Protein AF-A0A224YP53-F1 (afdb_monomer)

Secondary structure (DSSP, 8-state):
-HHHHHHHHHGGGSSPPPHHHHHHHHHHHHHHHHHHHHHHHHHHHGGG---S-HHHHHHHHHHHHHHHHHHHHTS---S-HHHHHHHHHHHHHHHHHHHHHHHHHHHHHHHHHHHHHHHHHHHHHHHHHHHHHHHHHHHHHHHHHHHHHHHHHHHHHHHHHHHHHHHHHHHHHHTSHHHHHHHTS-----------S-PPP--------------

Radius of gyration: 51.71 Å; Cα contacts (8 Å, |Δi|>4): 90; chains: 1; bounding box: 99×45×132 Å

Foldseek 3Di:
DLLVVLVVVQCPPVDDHDPVSNLVSQQVSQLVVLLVQLLCQLVVQCVPADAPDLVSNVVSLVVSLVVSLVSSVPRDGGDDVVVSVVSSVVSSVVSVVVSVVVSVVRVVVNVVVVVVVVVVVVVVVVVVVVVVVVVVVVVVVVVVVVVVVVVVVVVVVVVVVVVVVVVVVVVVCVVDVVNVVVVVVDDDDDDDDDPPPDDDDDDDDDDDDDDDDDD

Structure (mmCIF, N/CA/C/O backbone):
data_AF-A0A224YP53-F1
#
_entry.id   AF-A0A224YP53-F1
#
loop_
_atom_site.group_PDB
_atom_site.id
_atom_site.type_symbol
_atom_site.label_atom_id
_atom_site.label_alt_id
_atom_site.label_comp_id
_atom_site.label_asym_id
_atom_site.label_entity_id
_atom_site.label_seq_id
_atom_site.pdbx_PDB_ins_code
_atom_site.Cartn_x
_atom_site.Cartn_y
_atom_site.Cartn_z
_atom_site.occupancy
_atom_site.B_iso_or_equiv
_atom_site.auth_seq_id
_atom_site.auth_comp_id
_atom_site.auth_asym_id
_atom_site.auth_atom_id
_atom_site.pdbx_PDB_model_num
ATOM 1 N N . MET A 1 1 ? 9.984 16.356 -27.700 1.00 61.28 1 MET A N 1
ATOM 2 C CA . MET A 1 1 ? 11.139 17.267 -27.512 1.00 61.28 1 MET A CA 1
ATOM 3 C C . MET A 1 1 ? 12.491 16.540 -27.381 1.00 61.28 1 MET A C 1
ATOM 5 O O . MET A 1 1 ? 13.508 17.216 -27.320 1.00 61.28 1 MET A O 1
ATOM 9 N N . VAL A 1 2 ? 12.534 15.195 -27.376 1.00 77.44 2 VAL A N 1
ATOM 10 C CA . VAL A 1 2 ? 13.761 14.400 -27.139 1.00 77.44 2 VAL A CA 1
ATOM 11 C C . VAL A 1 2 ? 14.801 14.563 -28.255 1.00 77.44 2 VAL A C 1
ATOM 13 O O . VAL A 1 2 ? 15.946 14.902 -27.980 1.00 77.44 2 VAL A O 1
ATOM 16 N N . PHE A 1 3 ? 14.380 14.428 -29.516 1.00 81.81 3 PHE A N 1
ATOM 17 C CA . PHE A 1 3 ? 15.260 14.611 -30.676 1.00 81.81 3 PHE A CA 1
ATOM 18 C C . PHE A 1 3 ? 15.868 16.016 -30.734 1.00 81.81 3 PHE A C 1
ATOM 20 O O . PHE A 1 3 ? 17.072 16.154 -30.892 1.00 81.81 3 PHE A O 1
ATOM 27 N N . PHE A 1 4 ? 15.057 17.060 -30.533 1.00 81.19 4 PHE A N 1
ATOM 28 C CA . PHE A 1 4 ? 15.536 18.446 -30.548 1.00 81.19 4 PHE A CA 1
ATOM 29 C C . PHE A 1 4 ? 16.631 18.692 -29.502 1.00 81.19 4 PHE A C 1
ATOM 31 O O . PHE A 1 4 ? 17.661 19.272 -29.827 1.00 81.19 4 PHE A O 1
ATOM 38 N N . LYS A 1 5 ? 16.444 18.197 -28.270 1.00 82.00 5 LYS A N 1
ATOM 39 C CA . LYS A 1 5 ? 17.446 18.319 -27.204 1.00 82.00 5 LYS A CA 1
ATOM 40 C C . LYS A 1 5 ? 18.753 17.606 -27.570 1.00 82.00 5 LYS A C 1
ATOM 42 O O . LYS A 1 5 ? 19.808 18.222 -27.497 1.00 82.00 5 LYS A O 1
ATOM 47 N N . ALA A 1 6 ? 18.664 16.357 -28.030 1.00 81.19 6 ALA A N 1
ATOM 48 C CA . ALA A 1 6 ? 19.834 15.570 -28.419 1.00 81.19 6 ALA A CA 1
ATOM 49 C C . ALA A 1 6 ? 20.623 16.218 -29.568 1.00 81.19 6 ALA A C 1
ATOM 51 O O . ALA A 1 6 ? 21.848 16.270 -29.514 1.00 81.19 6 ALA A O 1
ATOM 52 N N . TYR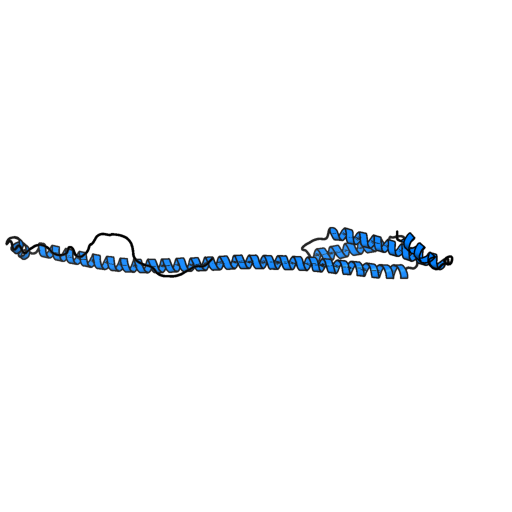 A 1 7 ? 19.939 16.761 -30.580 1.00 81.06 7 TYR A N 1
ATOM 53 C CA . TYR A 1 7 ? 20.612 17.464 -31.672 1.00 81.06 7 TYR A CA 1
ATOM 54 C C . TYR A 1 7 ? 21.275 18.755 -31.193 1.00 81.06 7 TYR A C 1
ATOM 56 O O . TYR A 1 7 ? 22.441 18.971 -31.502 1.00 81.06 7 TYR A O 1
ATOM 64 N N . VAL A 1 8 ? 20.582 19.584 -30.404 1.00 84.44 8 VAL A N 1
ATOM 65 C CA . VAL A 1 8 ? 21.158 20.823 -29.851 1.00 84.44 8 VAL A CA 1
ATOM 66 C C . VAL A 1 8 ? 22.433 20.542 -29.058 1.00 84.44 8 VAL A C 1
ATOM 68 O O . VAL A 1 8 ? 23.391 21.297 -29.185 1.00 84.44 8 VAL A O 1
ATOM 71 N N . ASP A 1 9 ? 22.476 19.457 -28.282 1.00 81.06 9 ASP A N 1
ATOM 72 C CA . ASP A 1 9 ? 23.662 19.086 -27.505 1.00 81.06 9 ASP A CA 1
ATOM 73 C C . ASP A 1 9 ? 24.868 18.740 -28.394 1.00 81.06 9 ASP A C 1
ATOM 75 O O . ASP A 1 9 ? 25.982 19.159 -28.093 1.00 81.06 9 ASP A O 1
ATOM 79 N N . VAL A 1 10 ? 24.642 18.082 -29.533 1.0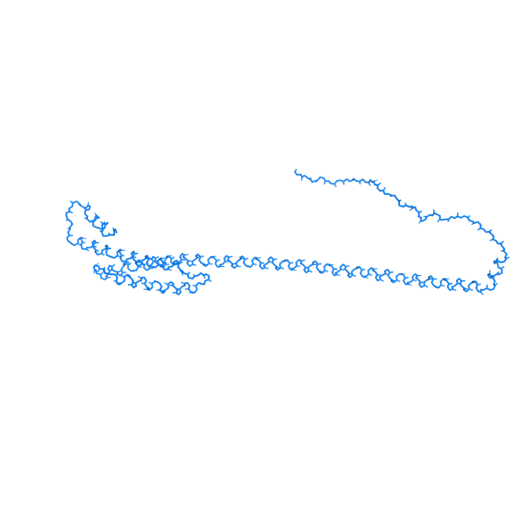0 80.81 10 VAL A N 1
ATOM 80 C CA . VAL A 1 10 ? 25.689 17.751 -30.516 1.00 80.81 10 VAL A CA 1
ATOM 81 C C . VAL A 1 10 ? 26.259 18.990 -31.226 1.00 80.81 10 VAL A C 1
ATOM 83 O O . VAL A 1 10 ? 27.417 18.983 -31.630 1.00 80.81 10 VAL A O 1
ATOM 86 N N . PHE A 1 11 ? 25.482 20.070 -31.368 1.00 79.94 11 PHE A N 1
ATOM 87 C CA . PHE A 1 11 ? 25.924 21.305 -32.037 1.00 79.94 11 PHE A CA 1
ATOM 88 C C . PHE A 1 11 ? 26.658 22.2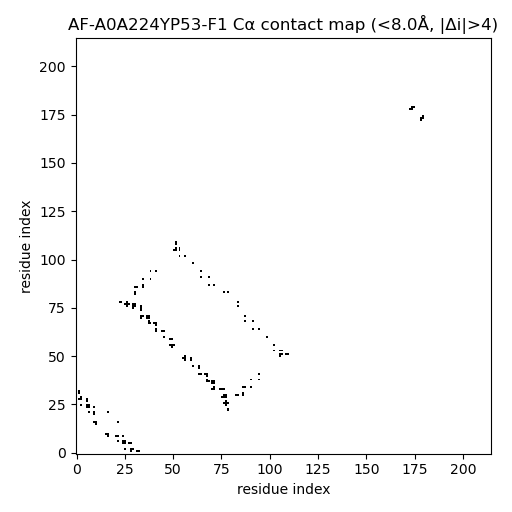99 -31.114 1.00 79.94 11 PHE A C 1
ATOM 90 O O . PHE A 1 11 ? 27.167 23.310 -31.596 1.00 79.94 11 PHE A O 1
ATOM 97 N N . LYS A 1 12 ? 26.733 22.049 -29.799 1.00 80.31 12 LYS A N 1
ATOM 98 C CA . LYS A 1 12 ? 27.371 22.970 -28.833 1.00 80.31 12 LYS A CA 1
ATOM 99 C C . LYS A 1 12 ? 28.899 23.043 -28.943 1.00 80.31 12 LYS A C 1
ATOM 101 O O . LYS A 1 12 ? 29.484 23.978 -28.407 1.00 80.31 12 LYS A O 1
ATOM 106 N N . GLU A 1 13 ? 29.538 22.098 -29.629 1.00 69.69 13 GLU A N 1
ATOM 107 C CA . GLU A 1 13 ? 31.005 21.985 -29.716 1.00 69.69 13 GLU A CA 1
ATOM 108 C C . GLU A 1 13 ? 31.661 22.948 -30.730 1.00 69.69 13 GLU A C 1
ATOM 110 O O . GLU A 1 13 ? 32.877 22.938 -30.882 1.00 69.69 13 GLU A O 1
ATOM 115 N N . GLY A 1 14 ? 30.892 23.819 -31.397 1.00 65.12 14 GLY A N 1
ATOM 116 C CA . GLY A 1 14 ? 31.417 24.895 -32.257 1.00 65.12 14 GLY A CA 1
ATOM 117 C C . GLY A 1 14 ? 31.823 24.475 -33.677 1.00 65.12 14 GLY A C 1
ATOM 118 O O . GLY A 1 14 ? 31.882 25.336 -34.552 1.00 65.12 14 GLY A O 1
ATOM 119 N N . ASP A 1 15 ? 32.001 23.175 -33.925 1.00 73.12 15 ASP A N 1
ATOM 120 C CA . ASP A 1 15 ? 32.262 22.580 -35.241 1.00 73.12 15 ASP A CA 1
ATOM 121 C C . ASP A 1 15 ? 31.070 21.753 -35.755 1.00 73.12 15 ASP A C 1
ATOM 123 O O . ASP A 1 15 ? 30.217 21.290 -34.992 1.00 73.12 15 ASP A O 1
ATOM 127 N N . LEU A 1 16 ? 31.004 21.542 -37.077 1.00 79.00 16 LEU A N 1
ATOM 128 C CA . LEU A 1 16 ? 29.973 20.701 -37.689 1.00 79.00 16 LEU A CA 1
ATOM 129 C C . LEU A 1 16 ? 30.130 19.246 -37.197 1.00 79.00 16 LEU A C 1
ATOM 131 O O . LEU A 1 16 ? 31.209 18.663 -37.350 1.00 79.00 16 LEU A O 1
ATOM 135 N N . PRO A 1 17 ? 29.080 18.624 -36.635 1.00 80.44 17 PRO A N 1
ATOM 136 C CA . PRO A 1 17 ? 29.216 17.316 -36.020 1.00 80.44 17 PRO A CA 1
ATOM 137 C C . PRO A 1 17 ? 29.534 16.234 -37.048 1.00 80.44 17 PRO A C 1
ATOM 139 O O . PRO A 1 17 ? 28.962 16.179 -38.140 1.00 80.44 17 PRO A O 1
ATOM 142 N N . LYS A 1 18 ? 30.431 15.316 -36.672 1.00 81.69 18 LYS A N 1
ATOM 143 C CA . LYS A 1 18 ? 30.744 14.144 -37.495 1.00 81.69 18 LYS A CA 1
ATOM 144 C C . LYS A 1 18 ? 29.483 13.282 -37.672 1.00 81.69 18 LYS A C 1
ATOM 146 O O . LYS A 1 18 ? 28.743 13.103 -36.701 1.00 81.69 18 LYS A O 1
ATOM 151 N N . PRO A 1 19 ? 29.270 12.655 -38.844 1.00 80.56 19 PRO A N 1
ATOM 152 C CA . PRO A 1 19 ? 28.115 11.782 -39.085 1.00 80.56 19 PRO A CA 1
ATOM 153 C C . PRO A 1 19 ? 27.941 10.669 -38.038 1.00 80.56 19 PRO A C 1
ATOM 155 O O . PRO A 1 19 ? 26.820 10.297 -37.705 1.00 80.56 19 PRO A O 1
ATOM 158 N N . THR A 1 20 ? 29.042 10.176 -37.463 1.00 80.62 20 THR A N 1
ATOM 159 C CA . THR A 1 20 ? 29.032 9.194 -36.367 1.00 80.62 20 THR A CA 1
ATOM 160 C C . THR A 1 20 ? 28.434 9.747 -35.071 1.00 80.62 20 THR A C 1
ATOM 162 O O . THR A 1 20 ? 27.654 9.056 -34.420 1.00 80.62 20 THR A O 1
ATOM 165 N N . SER A 1 21 ? 28.748 10.998 -34.718 1.00 83.12 21 SER A N 1
ATOM 166 C CA . SER A 1 21 ? 28.184 11.688 -33.549 1.00 83.12 21 SER A CA 1
ATOM 167 C C . SER A 1 21 ? 26.682 11.923 -33.725 1.00 83.12 21 SER A C 1
ATOM 169 O O 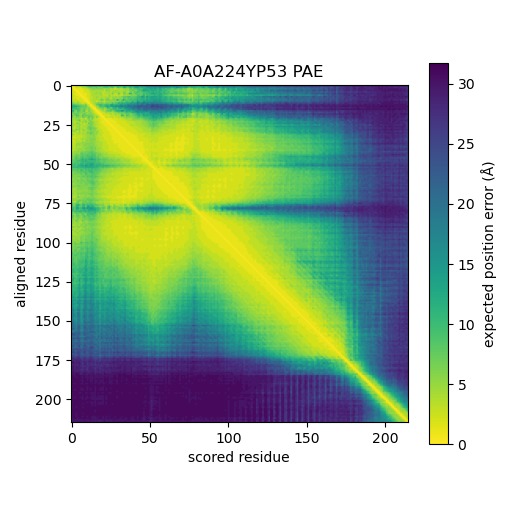. SER A 1 21 ? 25.885 11.649 -32.828 1.00 83.12 21 SER A O 1
ATOM 171 N N . MET A 1 22 ? 26.271 12.319 -34.933 1.00 84.94 22 MET A N 1
ATOM 172 C CA . MET A 1 22 ? 24.859 12.516 -35.257 1.00 84.94 22 MET A CA 1
ATOM 173 C C . MET A 1 22 ? 24.052 11.208 -35.193 1.00 84.94 22 MET A C 1
ATOM 175 O O . MET A 1 22 ? 22.940 11.196 -34.661 1.00 84.94 22 MET A O 1
ATOM 179 N N . LEU A 1 23 ? 24.616 10.094 -35.676 1.00 85.69 23 LEU A N 1
ATOM 180 C CA . LEU A 1 23 ? 23.983 8.775 -35.579 1.00 85.69 23 LEU A CA 1
ATOM 181 C C . LEU A 1 23 ? 23.822 8.333 -34.120 1.00 85.69 23 LEU A C 1
ATOM 183 O O . LEU A 1 23 ? 22.745 7.880 -33.737 1.00 85.69 23 LEU A O 1
ATOM 187 N N . LEU A 1 24 ? 24.858 8.515 -33.297 1.00 86.50 24 LEU A N 1
ATOM 188 C CA . LEU A 1 24 ? 24.813 8.181 -31.874 1.00 86.50 24 LEU A CA 1
ATOM 189 C C . LEU A 1 24 ? 23.753 9.005 -31.130 1.00 86.50 24 LEU A C 1
ATOM 191 O O . LEU A 1 24 ? 22.988 8.465 -30.333 1.00 86.50 24 LEU A O 1
ATOM 195 N N . ALA A 1 25 ? 23.654 10.301 -31.423 1.00 86.88 25 ALA A N 1
ATOM 196 C CA . ALA A 1 25 ? 22.629 11.160 -30.840 1.00 86.88 25 ALA A CA 1
ATOM 197 C C . ALA A 1 25 ? 21.213 10.764 -31.274 1.00 86.88 25 ALA A C 1
ATOM 199 O O . ALA A 1 25 ? 20.287 10.799 -30.464 1.00 86.88 25 ALA A O 1
ATOM 200 N N . THR A 1 26 ? 21.052 10.325 -32.522 1.00 89.44 26 THR A N 1
ATOM 201 C CA . THR A 1 26 ? 19.777 9.803 -33.029 1.00 89.44 26 THR A CA 1
ATOM 202 C C . THR A 1 26 ? 19.394 8.503 -32.319 1.00 89.44 26 THR A C 1
ATOM 204 O O . THR A 1 26 ? 18.255 8.362 -31.871 1.00 89.44 26 THR A O 1
ATOM 207 N N . ALA A 1 27 ? 20.352 7.585 -32.158 1.00 87.94 27 ALA A N 1
ATOM 208 C CA . ALA A 1 27 ? 20.173 6.335 -31.426 1.00 87.94 27 ALA A CA 1
ATOM 209 C C . ALA A 1 27 ? 19.746 6.593 -29.973 1.00 87.94 27 ALA A C 1
ATOM 211 O O . ALA A 1 27 ? 18.693 6.121 -29.537 1.00 87.94 27 ALA A O 1
ATOM 212 N N . ASN A 1 28 ? 20.484 7.452 -29.264 1.00 87.88 28 ASN A N 1
ATOM 213 C CA . ASN A 1 28 ? 20.163 7.868 -27.898 1.00 87.88 28 ASN A CA 1
ATOM 214 C C . ASN A 1 28 ? 18.775 8.507 -27.797 1.00 87.88 28 ASN A C 1
ATOM 216 O O . ASN A 1 28 ? 17.991 8.143 -26.924 1.00 87.88 28 ASN A O 1
ATOM 220 N N . ALA A 1 29 ? 18.438 9.428 -28.703 1.00 91.06 29 ALA A N 1
ATOM 221 C CA . ALA A 1 29 ? 17.133 10.078 -28.701 1.00 91.06 29 ALA A CA 1
ATOM 222 C C . ALA A 1 29 ? 15.987 9.082 -28.932 1.00 91.06 29 ALA A C 1
ATOM 224 O O . ALA A 1 29 ? 14.934 9.214 -28.306 1.00 91.06 29 ALA A O 1
ATOM 225 N N . SER A 1 30 ? 16.189 8.082 -29.795 1.00 92.50 30 SER A N 1
ATOM 226 C CA . SER A 1 30 ? 15.196 7.034 -30.039 1.00 92.50 30 SER A CA 1
ATOM 227 C C . SER A 1 30 ? 14.984 6.140 -28.813 1.00 92.50 30 SER A C 1
ATOM 229 O O . SER A 1 30 ? 13.836 5.902 -28.439 1.00 92.50 30 SER A O 1
ATOM 231 N N . ASN A 1 31 ? 16.060 5.748 -28.120 1.00 92.12 31 ASN A N 1
ATOM 232 C CA . ASN A 1 31 ? 15.979 4.964 -26.884 1.00 92.12 31 ASN A CA 1
ATOM 233 C C . ASN A 1 31 ? 15.294 5.748 -25.763 1.00 92.12 31 ASN A C 1
ATOM 235 O O . ASN A 1 31 ? 14.373 5.234 -25.142 1.00 92.12 31 ASN A O 1
ATOM 239 N N . VAL A 1 32 ? 15.655 7.019 -25.559 1.00 92.50 32 VAL A N 1
ATOM 240 C CA . VAL A 1 32 ? 15.005 7.873 -24.551 1.00 92.50 32 VAL A CA 1
ATOM 241 C C . VAL A 1 32 ? 13.516 8.053 -24.853 1.00 92.50 32 VAL A C 1
ATOM 243 O O . VAL A 1 32 ? 12.692 8.000 -23.943 1.00 92.50 32 VAL A O 1
ATOM 246 N N . ALA A 1 33 ? 13.139 8.221 -26.124 1.00 94.00 33 ALA A N 1
ATOM 247 C CA . ALA A 1 33 ? 11.732 8.303 -26.508 1.00 94.00 33 ALA A CA 1
ATOM 248 C C . ALA A 1 33 ? 10.973 6.989 -26.241 1.00 94.00 33 ALA A C 1
ATOM 250 O O . ALA A 1 33 ? 9.829 7.038 -25.780 1.00 94.00 33 ALA A O 1
ATOM 251 N N . ALA A 1 34 ? 11.605 5.837 -26.490 1.00 94.62 34 ALA A N 1
ATOM 252 C CA . ALA A 1 34 ? 11.052 4.524 -26.164 1.00 94.62 34 ALA A CA 1
ATOM 253 C C . ALA A 1 34 ? 10.865 4.358 -24.647 1.00 94.62 34 ALA A C 1
ATOM 255 O O . ALA A 1 34 ? 9.768 4.019 -24.199 1.00 94.62 34 ALA A O 1
ATOM 256 N N . THR A 1 35 ? 11.895 4.678 -23.854 1.00 95.50 35 THR A N 1
ATOM 257 C CA . THR A 1 35 ? 11.868 4.650 -22.383 1.00 95.50 35 THR A CA 1
ATOM 258 C C . THR A 1 35 ? 10.757 5.541 -21.839 1.00 95.50 35 THR A C 1
ATOM 260 O O . THR A 1 35 ? 9.951 5.094 -21.029 1.00 95.50 35 THR A O 1
ATOM 263 N N . ASP A 1 36 ? 10.645 6.781 -22.319 1.00 95.75 36 ASP A N 1
ATOM 264 C CA . ASP A 1 36 ? 9.604 7.710 -21.876 1.00 95.75 36 ASP A CA 1
ATOM 265 C C . ASP A 1 36 ? 8.195 7.209 -22.218 1.00 95.75 36 ASP A C 1
ATOM 267 O O . ASP A 1 36 ? 7.263 7.409 -21.435 1.00 95.75 36 ASP A O 1
ATOM 271 N N . LYS A 1 37 ? 8.014 6.568 -23.380 1.00 96.00 37 LYS A N 1
ATOM 272 C CA . LYS A 1 37 ? 6.720 6.005 -23.785 1.00 96.00 37 LYS A CA 1
ATOM 273 C C . LYS A 1 37 ? 6.327 4.826 -22.894 1.00 96.00 37 LYS A C 1
ATOM 275 O O . LYS A 1 37 ? 5.207 4.812 -22.386 1.00 96.00 37 LYS A O 1
ATOM 280 N N . ALA A 1 38 ? 7.244 3.887 -22.674 1.00 96.94 38 ALA A N 1
ATOM 281 C CA . ALA A 1 38 ? 7.028 2.732 -21.807 1.00 96.94 38 ALA A CA 1
ATOM 282 C C . ALA A 1 38 ? 6.788 3.148 -20.348 1.00 96.94 38 ALA A C 1
ATOM 284 O O . ALA A 1 38 ? 5.815 2.716 -19.730 1.00 96.94 38 ALA A O 1
ATOM 285 N N . ARG A 1 39 ? 7.593 4.085 -19.827 1.00 97.06 39 ARG A N 1
ATOM 286 C CA . ARG A 1 39 ? 7.427 4.643 -18.478 1.00 97.06 39 ARG A CA 1
ATOM 287 C C . ARG A 1 39 ? 6.049 5.278 -18.304 1.00 97.06 39 ARG A C 1
ATOM 289 O O . ARG A 1 39 ? 5.369 5.010 -17.320 1.00 97.06 39 ARG A O 1
ATOM 296 N N . LYS A 1 40 ? 5.601 6.088 -19.268 1.00 97.00 40 LYS A N 1
ATOM 297 C CA . LYS A 1 40 ? 4.260 6.698 -19.230 1.00 97.00 40 LYS A CA 1
ATOM 298 C C . LYS A 1 40 ? 3.144 5.661 -19.269 1.00 97.00 40 LYS A C 1
ATOM 300 O O . LYS A 1 40 ? 2.175 5.824 -18.534 1.00 97.00 40 LYS A O 1
ATOM 305 N N . HIS A 1 41 ? 3.277 4.624 -20.097 1.00 96.94 41 HIS A N 1
ATOM 306 C CA . HIS A 1 41 ? 2.305 3.530 -20.161 1.00 96.94 41 HIS A CA 1
ATOM 307 C C . HIS A 1 41 ? 2.141 2.870 -18.789 1.00 96.94 41 HIS A C 1
ATOM 309 O O . HIS A 1 41 ? 1.038 2.819 -18.249 1.00 96.94 41 HIS A O 1
ATOM 315 N N . TYR A 1 42 ? 3.260 2.477 -18.182 1.00 97.88 42 TYR A N 1
ATOM 316 C CA . TYR A 1 42 ? 3.275 1.859 -16.864 1.00 97.88 42 TYR A CA 1
ATOM 317 C C . TYR A 1 42 ? 2.720 2.781 -15.770 1.00 97.88 42 TYR A C 1
ATOM 319 O O . TYR A 1 42 ? 1.809 2.406 -15.038 1.00 97.88 42 TYR A O 1
ATOM 327 N N . MET A 1 43 ? 3.214 4.020 -15.672 1.00 96.06 43 MET A N 1
ATOM 328 C CA . MET A 1 43 ? 2.753 4.956 -14.640 1.00 96.06 43 MET A CA 1
ATOM 329 C C . MET A 1 43 ? 1.259 5.259 -14.778 1.00 96.06 43 MET A C 1
ATOM 331 O O . MET A 1 43 ? 0.560 5.350 -13.772 1.00 96.06 43 MET A O 1
ATOM 335 N N . SER A 1 44 ? 0.756 5.383 -16.011 1.00 96.31 44 SER A N 1
ATOM 336 C CA . SER A 1 44 ? -0.668 5.598 -16.263 1.00 96.31 44 SER A CA 1
ATOM 337 C C . SER A 1 44 ? -1.501 4.377 -15.880 1.00 96.31 44 SER A C 1
ATOM 339 O O . SER A 1 44 ? -2.552 4.548 -15.268 1.00 96.31 44 SER A O 1
ATOM 341 N N . GLY A 1 45 ? -1.055 3.159 -16.197 1.00 94.88 45 GLY A N 1
ATOM 342 C CA . GLY A 1 45 ? -1.769 1.936 -15.819 1.00 94.88 45 GLY A CA 1
ATOM 343 C C . GLY A 1 45 ? -1.810 1.737 -14.302 1.00 94.88 45 GLY A C 1
ATOM 344 O O . GLY A 1 45 ? -2.854 1.410 -13.743 1.00 94.88 45 GLY A O 1
ATOM 345 N N . MET A 1 46 ? -0.715 2.069 -13.614 1.00 94.69 46 MET A N 1
ATOM 346 C CA . MET A 1 46 ? -0.583 1.930 -12.162 1.00 94.69 46 MET A CA 1
ATOM 347 C C . MET A 1 46 ? -1.483 2.891 -11.359 1.00 94.69 46 MET A C 1
ATOM 349 O O . MET A 1 46 ? -1.658 2.734 -10.146 1.00 94.69 46 MET A O 1
ATOM 353 N N . THR A 1 47 ? -2.110 3.874 -12.016 1.00 93.88 47 THR A N 1
ATOM 354 C CA . THR A 1 47 ? -3.153 4.698 -11.381 1.00 93.88 47 THR A CA 1
ATOM 355 C C . THR A 1 47 ? -4.407 3.886 -11.042 1.00 93.88 47 THR A C 1
ATOM 357 O O . THR A 1 47 ? -5.019 4.135 -10.004 1.00 93.88 47 THR A O 1
ATOM 360 N N . ASN A 1 48 ? -4.726 2.865 -11.846 1.00 92.62 48 ASN A N 1
ATOM 361 C CA . ASN A 1 48 ? -5.881 1.975 -11.682 1.00 92.62 48 ASN A CA 1
ATOM 362 C C . ASN A 1 48 ? -5.542 0.689 -10.909 1.00 92.62 48 ASN A C 1
ATOM 364 O O . ASN A 1 48 ? -6.228 -0.322 -11.048 1.00 92.62 48 ASN A O 1
ATOM 368 N N . ARG A 1 49 ? -4.470 0.714 -10.112 1.00 91.94 49 ARG A N 1
ATOM 369 C CA . ARG A 1 49 ? -4.014 -0.449 -9.348 1.00 91.94 49 ARG A CA 1
ATOM 370 C C . ARG A 1 49 ? -5.065 -0.941 -8.338 1.00 91.94 49 ARG A C 1
ATOM 372 O O . ARG A 1 49 ? -5.780 -0.112 -7.757 1.00 91.94 49 ARG A O 1
ATOM 379 N N . PRO A 1 50 ? -5.115 -2.253 -8.055 1.00 92.31 50 PRO A N 1
ATOM 380 C CA . PRO A 1 50 ? -5.908 -2.775 -6.949 1.00 92.31 50 PRO A CA 1
ATOM 381 C C . PRO A 1 50 ? -5.394 -2.221 -5.609 1.00 92.31 50 PRO A C 1
ATOM 383 O O . PRO A 1 50 ? -4.197 -2.003 -5.424 1.00 92.31 50 PRO A O 1
ATOM 386 N N . ARG A 1 51 ? -6.323 -1.961 -4.684 1.00 90.12 51 ARG A N 1
ATOM 387 C CA . ARG A 1 51 ? -6.060 -1.449 -3.327 1.00 90.12 51 ARG A CA 1
ATOM 388 C C . ARG A 1 51 ? -6.405 -2.521 -2.304 1.00 90.12 51 ARG A C 1
ATOM 390 O O . ARG A 1 51 ? -7.282 -3.341 -2.574 1.00 90.12 51 ARG A O 1
ATOM 397 N N . ARG A 1 52 ? -5.778 -2.463 -1.126 1.00 86.69 52 ARG A N 1
ATOM 398 C CA . ARG A 1 52 ? -6.044 -3.363 0.021 1.00 86.69 52 ARG A CA 1
ATOM 399 C C . ARG A 1 52 ? -5.783 -4.857 -0.224 1.00 86.69 52 ARG A C 1
ATOM 401 O O . ARG A 1 52 ? -6.129 -5.680 0.612 1.00 86.69 52 ARG A O 1
ATOM 408 N N . ASP A 1 53 ? -5.172 -5.209 -1.349 1.00 93.25 53 ASP A N 1
ATOM 409 C CA . ASP A 1 53 ? -4.805 -6.580 -1.691 1.00 93.25 53 ASP A CA 1
ATOM 410 C C . ASP A 1 53 ? -3.406 -6.561 -2.310 1.00 93.25 53 ASP A C 1
ATOM 412 O O . ASP A 1 53 ? -3.214 -6.130 -3.451 1.00 93.25 53 ASP A O 1
ATOM 416 N N . LEU A 1 54 ? -2.416 -6.953 -1.506 1.00 94.12 54 LEU A N 1
ATOM 417 C CA . LEU A 1 54 ? -1.006 -6.889 -1.881 1.00 94.12 54 LEU A CA 1
ATOM 418 C C . LEU A 1 54 ? -0.634 -7.944 -2.928 1.00 94.12 54 LEU A C 1
ATOM 420 O O . LEU A 1 54 ? 0.256 -7.693 -3.742 1.00 94.12 54 LEU A O 1
ATOM 424 N N . ASP A 1 55 ? -1.319 -9.087 -2.938 1.00 95.44 55 ASP A N 1
ATOM 425 C CA . ASP A 1 55 ? -1.042 -10.172 -3.879 1.00 95.44 55 ASP A CA 1
ATOM 426 C C . ASP A 1 55 ? -1.535 -9.787 -5.273 1.00 95.44 55 ASP A C 1
ATOM 428 O O . ASP A 1 55 ? -0.753 -9.778 -6.227 1.00 95.44 55 ASP A O 1
ATOM 432 N N . LYS A 1 56 ? -2.781 -9.306 -5.375 1.00 94.88 56 LYS A N 1
ATOM 433 C CA . LYS A 1 56 ? -3.309 -8.772 -6.642 1.00 94.88 56 LYS A CA 1
ATOM 434 C C . LYS A 1 56 ? -2.507 -7.584 -7.152 1.00 94.88 56 LYS A C 1
ATOM 436 O O . LYS A 1 56 ? -2.365 -7.407 -8.358 1.00 94.88 56 LYS A O 1
ATOM 441 N N . LEU A 1 57 ? -1.981 -6.753 -6.254 1.00 95.50 57 LEU A N 1
ATOM 442 C CA . LEU A 1 57 ? -1.126 -5.630 -6.630 1.00 95.50 57 LEU A CA 1
ATOM 443 C C . LEU A 1 57 ? 0.201 -6.092 -7.248 1.00 95.50 57 LEU A C 1
ATOM 445 O O . LEU A 1 57 ? 0.655 -5.485 -8.218 1.00 95.50 57 LEU A O 1
ATOM 449 N N . ARG A 1 58 ? 0.810 -7.163 -6.724 1.00 96.19 58 ARG A N 1
ATOM 450 C CA . ARG A 1 58 ? 2.027 -7.767 -7.297 1.00 96.19 58 ARG A CA 1
ATOM 451 C C . ARG A 1 58 ? 1.764 -8.399 -8.657 1.00 96.19 58 ARG A C 1
ATOM 453 O O . ARG A 1 58 ? 2.554 -8.187 -9.573 1.00 96.19 58 ARG A O 1
ATOM 460 N N . GLU A 1 59 ? 0.662 -9.131 -8.795 1.00 96.88 59 GLU A N 1
ATOM 461 C CA . GLU A 1 59 ? 0.250 -9.723 -10.073 1.00 96.88 59 GLU A CA 1
ATOM 462 C C . GLU A 1 59 ? 0.019 -8.635 -11.127 1.00 96.88 59 GLU A C 1
ATOM 464 O O . GLU A 1 59 ? 0.643 -8.654 -12.188 1.00 96.88 59 GLU A O 1
ATOM 469 N N . PHE A 1 60 ? -0.774 -7.616 -10.782 1.00 96.81 60 PHE A N 1
ATOM 470 C CA . PHE A 1 60 ? -1.048 -6.472 -11.650 1.00 96.81 60 PHE A CA 1
ATOM 471 C C . PHE A 1 60 ? 0.230 -5.722 -12.053 1.00 96.81 60 PHE A C 1
ATOM 473 O O . PHE A 1 60 ? 0.383 -5.310 -13.203 1.00 96.81 60 PHE A O 1
ATOM 480 N N . HIS A 1 61 ? 1.177 -5.558 -11.124 1.00 97.19 61 HIS A N 1
ATOM 481 C CA . HIS A 1 61 ? 2.489 -4.997 -11.432 1.00 97.19 61 HIS A CA 1
ATOM 482 C C . HIS A 1 61 ? 3.255 -5.838 -12.453 1.00 97.19 61 HIS A C 1
ATOM 484 O O . HIS A 1 61 ? 3.773 -5.270 -13.413 1.00 97.19 61 HIS A O 1
ATOM 490 N N . GLY A 1 62 ? 3.311 -7.159 -12.271 1.00 97.06 62 GLY A N 1
ATOM 491 C CA . GLY A 1 62 ? 4.011 -8.059 -13.188 1.00 97.06 62 GLY A CA 1
ATOM 492 C C . GLY A 1 62 ? 3.445 -8.006 -14.608 1.00 97.06 62 GLY A C 1
ATOM 493 O O . GLY A 1 62 ? 4.206 -7.906 -15.572 1.00 97.06 62 GLY A O 1
ATOM 494 N N . GLU A 1 63 ? 2.117 -7.997 -14.739 1.00 97.38 63 GLU A N 1
ATOM 495 C CA . GLU A 1 63 ? 1.430 -7.863 -16.029 1.00 97.38 63 GLU A CA 1
ATOM 496 C C . GLU A 1 63 ? 1.751 -6.522 -16.699 1.00 97.38 63 GLU A C 1
ATOM 498 O O . GLU A 1 63 ? 2.219 -6.480 -17.840 1.00 97.38 63 GLU A O 1
ATOM 503 N N . LEU A 1 64 ? 1.580 -5.418 -15.968 1.00 97.19 64 LEU A N 1
ATOM 504 C CA . LEU A 1 64 ? 1.780 -4.077 -16.508 1.00 97.19 64 LEU A CA 1
ATOM 505 C C . LEU A 1 64 ? 3.253 -3.781 -16.826 1.00 97.19 64 LEU A C 1
ATOM 507 O O . LEU A 1 64 ? 3.551 -3.054 -17.778 1.00 97.19 64 LEU A O 1
ATOM 511 N N . LEU A 1 65 ? 4.184 -4.336 -16.046 1.00 97.69 65 LEU A N 1
ATOM 512 C CA . LEU A 1 65 ? 5.617 -4.259 -16.317 1.00 97.69 65 LEU A CA 1
ATOM 513 C C . LEU A 1 65 ? 5.943 -4.975 -17.630 1.00 97.69 65 LEU A C 1
ATOM 515 O O . LEU A 1 65 ? 6.588 -4.387 -18.497 1.00 97.69 65 LEU A O 1
ATOM 519 N N . ALA A 1 66 ? 5.442 -6.198 -17.820 1.00 97.44 66 ALA A N 1
ATOM 520 C CA . ALA A 1 66 ? 5.637 -6.946 -19.059 1.00 97.44 66 ALA A CA 1
ATOM 521 C C . ALA A 1 66 ? 5.051 -6.207 -20.276 1.00 97.44 66 ALA A C 1
ATOM 523 O O . ALA A 1 66 ? 5.676 -6.166 -21.337 1.00 97.44 66 ALA A O 1
ATOM 524 N N . GLU A 1 67 ? 3.884 -5.577 -20.136 1.00 97.31 67 GLU A N 1
ATOM 525 C CA . GLU A 1 67 ? 3.303 -4.732 -21.186 1.00 97.31 67 GLU A CA 1
ATOM 526 C C . GLU A 1 67 ? 4.159 -3.500 -21.492 1.00 97.31 67 GLU A C 1
ATOM 528 O O . GLU A 1 67 ? 4.394 -3.179 -22.657 1.00 97.31 67 GLU A O 1
ATOM 533 N N . ALA A 1 68 ? 4.666 -2.814 -20.468 1.00 97.12 68 ALA A N 1
ATOM 534 C CA . ALA A 1 68 ? 5.523 -1.649 -20.654 1.00 97.12 68 ALA A CA 1
ATOM 535 C C . ALA A 1 68 ? 6.844 -2.009 -21.353 1.00 97.12 68 ALA A C 1
ATOM 537 O O . ALA A 1 68 ? 7.298 -1.260 -22.222 1.00 97.12 68 ALA A O 1
ATOM 538 N N . LEU A 1 69 ? 7.430 -3.165 -21.031 1.00 96.25 69 LEU A N 1
ATOM 539 C CA . LEU A 1 69 ? 8.624 -3.674 -21.708 1.00 96.25 69 LEU A CA 1
ATOM 540 C C . LEU A 1 69 ? 8.339 -4.025 -23.172 1.00 96.25 69 LEU A C 1
ATOM 542 O O . LEU A 1 69 ? 9.107 -3.622 -24.043 1.00 96.25 69 LEU A O 1
ATOM 546 N N . LYS A 1 70 ? 7.187 -4.632 -23.480 1.00 96.50 70 LYS A N 1
ATOM 547 C CA . LYS A 1 70 ? 6.751 -4.828 -24.876 1.00 96.50 70 LYS A CA 1
ATOM 548 C C . LYS A 1 70 ? 6.609 -3.501 -25.622 1.00 96.50 70 LYS A C 1
ATOM 550 O O . LYS A 1 70 ? 7.099 -3.364 -26.736 1.00 96.50 70 LYS A O 1
ATOM 555 N N . VAL A 1 71 ? 6.024 -2.475 -24.992 1.00 96.06 71 VAL A N 1
ATOM 556 C CA . VAL A 1 71 ? 5.924 -1.123 -25.581 1.00 96.06 71 VAL A CA 1
ATOM 557 C C . VAL A 1 71 ? 7.305 -0.526 -25.875 1.00 96.06 71 VAL A C 1
ATOM 559 O O . VAL A 1 71 ? 7.456 0.204 -26.860 1.00 96.06 71 VAL A O 1
ATOM 562 N N . PHE A 1 72 ? 8.303 -0.808 -25.034 1.00 95.69 72 PHE A N 1
ATOM 563 C CA . PHE A 1 72 ? 9.686 -0.404 -25.270 1.00 95.69 72 PHE A CA 1
ATOM 564 C C . PHE A 1 72 ? 10.302 -1.168 -26.449 1.00 95.69 72 PHE A C 1
ATOM 566 O O . PHE A 1 72 ? 10.895 -0.541 -27.330 1.00 95.69 72 PHE A O 1
ATOM 573 N N . GLU A 1 73 ? 10.149 -2.492 -26.495 1.00 93.75 73 GLU A N 1
ATOM 574 C CA . GLU A 1 73 ? 10.677 -3.369 -27.549 1.00 93.75 73 GLU A CA 1
ATOM 575 C C . GLU A 1 73 ? 10.087 -3.040 -28.926 1.00 93.75 73 GLU A C 1
ATOM 577 O O . GLU A 1 73 ? 10.852 -2.815 -29.868 1.00 93.75 73 GLU A O 1
ATOM 582 N N . ASP A 1 74 ? 8.767 -2.872 -29.009 1.00 93.94 74 ASP A N 1
ATOM 583 C CA . ASP A 1 74 ? 8.025 -2.567 -30.241 1.00 93.94 74 ASP A CA 1
ATOM 584 C C . ASP A 1 74 ? 8.294 -1.150 -30.777 1.00 93.94 74 ASP A C 1
ATOM 586 O O . ASP A 1 74 ? 7.960 -0.821 -31.920 1.00 93.94 74 ASP A O 1
ATOM 590 N N . PHE A 1 75 ? 8.883 -0.265 -29.966 1.00 92.19 75 PHE A N 1
ATOM 591 C CA . PHE A 1 75 ? 9.208 1.085 -30.407 1.00 92.19 75 PHE A CA 1
ATOM 592 C C . PHE A 1 75 ? 10.342 1.062 -31.451 1.00 92.19 75 PHE A C 1
ATOM 594 O O . PHE A 1 75 ? 11.401 0.486 -31.177 1.00 92.19 75 PHE A O 1
ATOM 601 N N . PRO A 1 76 ? 10.198 1.737 -32.610 1.00 88.56 76 PRO A N 1
ATOM 602 C CA . PRO A 1 76 ? 11.267 1.830 -33.602 1.00 88.56 76 PRO A CA 1
ATOM 603 C C . PRO A 1 76 ? 12.493 2.560 -33.033 1.00 88.56 76 PRO A C 1
ATOM 605 O O . PRO A 1 76 ? 12.466 3.773 -32.813 1.00 88.56 76 PRO A O 1
ATOM 608 N N . LYS A 1 77 ? 13.570 1.812 -32.786 1.00 88.12 77 LYS A N 1
ATOM 609 C CA . LYS A 1 77 ? 14.839 2.308 -32.234 1.00 88.12 77 LYS A CA 1
ATOM 610 C C . LYS A 1 77 ? 15.934 2.269 -33.300 1.00 88.12 77 LYS A C 1
ATOM 612 O O . LYS A 1 77 ? 15.896 1.449 -34.213 1.00 88.12 77 LYS A O 1
ATOM 617 N N . ILE A 1 78 ? 16.906 3.170 -33.183 1.00 84.69 78 ILE A N 1
ATOM 618 C CA . ILE A 1 78 ? 18.110 3.226 -34.023 1.00 84.69 78 ILE A CA 1
ATOM 619 C C . ILE A 1 78 ? 19.306 2.873 -33.137 1.00 84.69 78 ILE A C 1
ATOM 621 O O . ILE A 1 78 ? 19.395 3.364 -32.016 1.00 84.69 78 ILE A O 1
ATOM 625 N N . GLY A 1 79 ? 20.241 2.059 -33.628 1.00 78.25 79 GLY A N 1
ATOM 626 C CA . GLY A 1 79 ? 21.467 1.710 -32.903 1.00 78.25 79 GLY A CA 1
ATOM 627 C C . GLY A 1 79 ? 21.659 0.206 -32.728 1.00 78.25 79 GLY A C 1
ATOM 628 O O . GLY A 1 79 ? 21.044 -0.585 -33.436 1.00 78.25 79 GLY A O 1
ATOM 629 N N . SER A 1 80 ? 22.559 -0.173 -31.819 1.00 79.19 80 SER A N 1
ATOM 630 C CA . SER A 1 80 ? 22.856 -1.572 -31.501 1.00 79.19 80 SER A CA 1
ATOM 631 C C . SER A 1 80 ? 21.979 -2.105 -30.368 1.00 79.19 80 SER A C 1
ATOM 633 O O . SER A 1 80 ? 21.575 -1.358 -29.470 1.00 79.19 80 SER A O 1
ATOM 635 N N . ASP A 1 81 ? 21.777 -3.423 -30.355 1.00 83.81 81 ASP A N 1
ATOM 636 C CA . ASP A 1 81 ? 21.010 -4.115 -29.312 1.00 83.81 81 ASP A CA 1
ATOM 637 C C . ASP A 1 81 ? 21.573 -3.870 -27.905 1.00 83.81 81 ASP A C 1
ATOM 639 O O . ASP A 1 81 ? 20.810 -3.751 -26.952 1.00 83.81 81 ASP A O 1
ATOM 643 N N . ALA A 1 82 ? 22.890 -3.680 -27.770 1.00 86.00 82 ALA A N 1
ATOM 644 C CA . ALA A 1 82 ? 23.540 -3.391 -26.489 1.00 86.00 82 ALA A CA 1
ATOM 645 C C . ALA A 1 82 ? 23.112 -2.041 -25.868 1.00 86.00 82 ALA A C 1
ATOM 647 O O . ALA A 1 82 ? 23.012 -1.905 -24.645 1.00 86.00 82 ALA A O 1
ATOM 648 N N . MET A 1 83 ? 22.847 -1.019 -26.693 1.00 83.44 83 MET A N 1
ATOM 649 C CA . MET A 1 83 ? 22.342 0.270 -26.194 1.00 83.44 83 MET A CA 1
ATOM 650 C C . MET A 1 83 ? 20.878 0.162 -25.762 1.00 83.44 83 MET A C 1
ATOM 652 O O . MET A 1 83 ? 20.469 0.771 -24.769 1.00 83.44 83 MET A O 1
ATOM 656 N N . SER A 1 84 ? 20.101 -0.630 -26.506 1.00 89.94 84 SER A N 1
ATOM 657 C CA . SER A 1 84 ? 18.708 -0.926 -26.184 1.00 89.94 84 SER A CA 1
ATOM 658 C C . SER A 1 84 ? 18.602 -1.721 -24.881 1.00 89.94 84 SER A C 1
ATOM 660 O O . SER A 1 84 ? 17.829 -1.333 -24.010 1.00 89.94 84 SER A O 1
ATOM 662 N N . SER A 1 85 ? 19.424 -2.761 -24.695 1.00 91.44 85 SER A N 1
ATOM 663 C CA . SER A 1 85 ? 19.417 -3.593 -23.483 1.00 91.44 85 SER A CA 1
ATOM 664 C C . SER A 1 85 ? 19.759 -2.782 -22.235 1.00 91.44 85 SER A C 1
ATOM 666 O O . SER A 1 85 ? 19.026 -2.827 -21.257 1.00 91.44 85 SER A O 1
ATOM 668 N N . THR A 1 86 ? 20.796 -1.941 -22.302 1.00 92.50 86 THR A N 1
ATOM 669 C CA . THR A 1 86 ? 21.177 -1.072 -21.175 1.00 92.50 86 THR A CA 1
ATOM 670 C C . THR A 1 86 ? 20.043 -0.113 -20.800 1.00 92.50 86 THR A C 1
ATOM 672 O O . THR A 1 86 ? 19.763 0.100 -19.622 1.00 92.50 86 THR A O 1
ATOM 675 N N . SER A 1 87 ? 19.358 0.460 -21.797 1.00 92.56 87 SER A N 1
ATOM 676 C CA . SER A 1 87 ? 18.216 1.355 -21.559 1.00 92.56 87 SER A CA 1
ATOM 677 C C . SER A 1 87 ? 17.012 0.607 -20.972 1.00 92.56 87 SER A C 1
ATOM 679 O O . SER A 1 87 ? 16.277 1.173 -20.164 1.00 92.56 87 SER A O 1
ATOM 681 N N . MET A 1 88 ? 16.827 -0.659 -21.353 1.00 94.50 88 MET A N 1
ATOM 682 C CA . MET A 1 88 ? 15.775 -1.533 -20.835 1.00 94.50 88 MET A CA 1
ATOM 683 C C . MET A 1 88 ? 16.027 -1.941 -19.381 1.00 94.50 88 MET A C 1
ATOM 685 O O . MET A 1 88 ? 15.101 -1.902 -18.574 1.00 94.50 88 MET A O 1
ATOM 689 N N . ASP A 1 89 ? 17.274 -2.244 -19.018 1.00 96.00 89 ASP A N 1
ATOM 690 C CA . ASP A 1 89 ? 17.659 -2.550 -17.635 1.00 96.00 89 ASP A CA 1
ATOM 691 C C . ASP A 1 89 ? 17.421 -1.348 -16.713 1.00 96.00 89 ASP A C 1
ATOM 693 O O . ASP A 1 89 ? 16.885 -1.492 -15.613 1.00 96.00 89 ASP A O 1
ATOM 697 N N . VAL A 1 90 ? 17.797 -0.146 -17.169 1.00 96.25 90 VAL A N 1
ATOM 698 C CA . VAL A 1 90 ? 17.553 1.101 -16.426 1.00 96.25 90 VAL A CA 1
ATOM 699 C C . VAL A 1 90 ? 16.056 1.350 -16.273 1.00 96.25 90 VAL A C 1
ATOM 701 O O . VAL A 1 90 ? 15.604 1.620 -15.164 1.00 96.25 90 VAL A O 1
ATOM 704 N N . LEU A 1 91 ? 15.279 1.208 -17.352 1.00 96.50 91 LEU A N 1
ATOM 705 C CA . LEU A 1 91 ? 13.824 1.340 -17.296 1.00 96.50 91 LEU A CA 1
ATOM 706 C C . LEU A 1 91 ? 13.218 0.356 -16.289 1.00 96.50 91 LEU A C 1
ATOM 708 O O . LEU A 1 91 ? 12.443 0.772 -15.439 1.00 96.50 91 LEU A O 1
ATOM 712 N N . THR A 1 92 ? 13.587 -0.923 -16.357 1.00 97.19 92 THR A N 1
ATOM 713 C CA . THR A 1 92 ? 13.039 -1.968 -15.477 1.00 97.19 92 THR A CA 1
ATOM 714 C C . THR A 1 92 ? 13.268 -1.619 -14.010 1.00 97.19 92 THR A C 1
ATOM 716 O O . THR A 1 92 ? 12.308 -1.562 -13.244 1.00 97.19 92 THR A O 1
ATOM 719 N N . LYS A 1 93 ? 14.504 -1.253 -13.645 1.00 97.75 93 LYS A N 1
ATOM 720 C CA . LYS A 1 93 ? 14.847 -0.835 -12.277 1.00 97.75 93 LYS A CA 1
ATOM 721 C C . LYS A 1 93 ? 14.047 0.378 -11.812 1.00 97.75 93 LYS A C 1
ATOM 723 O O . LYS A 1 93 ? 13.541 0.385 -10.698 1.00 97.75 93 LYS A O 1
ATOM 728 N N . GLU A 1 94 ? 13.889 1.395 -12.657 1.00 97.31 94 GLU A N 1
ATOM 729 C CA . GLU A 1 94 ? 13.088 2.574 -12.306 1.00 97.31 94 GLU A CA 1
ATOM 730 C C . GLU A 1 94 ? 11.613 2.224 -12.034 1.00 97.31 94 GLU A C 1
ATOM 732 O O . GLU A 1 94 ? 10.988 2.804 -11.139 1.00 97.31 94 GLU A O 1
ATOM 737 N N . LEU A 1 95 ? 11.034 1.300 -12.811 1.00 97.38 95 LEU A N 1
ATOM 738 C CA . LEU A 1 95 ? 9.642 0.868 -12.642 1.00 97.38 95 LEU A CA 1
ATOM 739 C C . LEU A 1 95 ? 9.462 -0.017 -11.400 1.00 97.38 95 LEU A C 1
ATOM 741 O O . LEU A 1 95 ? 8.447 0.125 -10.711 1.00 97.38 95 LEU A O 1
ATOM 745 N N . GLU A 1 96 ? 10.443 -0.868 -11.091 1.00 97.75 96 GLU A N 1
ATOM 746 C CA . GLU A 1 96 ? 10.516 -1.654 -9.852 1.00 97.75 96 GLU A CA 1
ATOM 747 C C . GLU A 1 96 ? 10.635 -0.743 -8.622 1.00 97.75 96 GLU A C 1
ATOM 749 O O . GLU A 1 96 ? 9.834 -0.846 -7.698 1.00 97.75 96 GLU A O 1
ATOM 754 N N . GLU A 1 97 ? 11.538 0.241 -8.630 1.00 97.56 97 GLU A N 1
ATOM 755 C CA . GLU A 1 97 ? 11.672 1.212 -7.533 1.00 97.56 97 GLU A CA 1
ATOM 756 C C . GLU A 1 97 ? 10.393 2.036 -7.327 1.00 97.56 97 GLU A C 1
ATOM 758 O O . GLU A 1 97 ? 10.011 2.381 -6.202 1.00 97.56 97 GLU A O 1
ATOM 763 N N . TYR A 1 98 ? 9.708 2.389 -8.418 1.00 96.31 98 TYR A N 1
ATOM 764 C CA . TYR A 1 98 ? 8.408 3.043 -8.334 1.00 96.31 98 TYR A CA 1
ATOM 765 C C . TYR A 1 98 ? 7.348 2.122 -7.723 1.00 96.31 98 TYR A C 1
ATOM 767 O O . TYR A 1 98 ? 6.581 2.580 -6.874 1.00 96.31 98 TYR A O 1
ATOM 775 N N . PHE A 1 99 ? 7.327 0.845 -8.108 1.00 97.50 99 PHE A N 1
ATOM 776 C CA . PHE A 1 99 ? 6.438 -0.151 -7.519 1.00 97.50 99 PHE A CA 1
ATOM 777 C C . PHE A 1 99 ? 6.700 -0.342 -6.027 1.00 97.50 99 PHE A C 1
ATOM 779 O O . PHE A 1 99 ? 5.756 -0.287 -5.247 1.00 97.50 99 PHE A O 1
ATOM 786 N N . ASP A 1 100 ? 7.957 -0.473 -5.612 1.00 97.19 100 ASP A N 1
ATOM 787 C CA . ASP A 1 100 ? 8.333 -0.665 -4.210 1.00 97.19 100 ASP A CA 1
ATOM 788 C C . ASP A 1 100 ? 7.818 0.458 -3.308 1.00 97.19 100 ASP A C 1
ATOM 790 O O . ASP A 1 100 ? 7.398 0.213 -2.174 1.00 97.19 100 ASP A O 1
ATOM 794 N N . ARG A 1 101 ? 7.825 1.703 -3.802 1.00 96.12 101 ARG A N 1
ATOM 795 C CA . ARG A 1 101 ? 7.223 2.835 -3.082 1.00 96.12 101 ARG A CA 1
ATOM 796 C C . ARG A 1 101 ? 5.718 2.654 -2.918 1.00 96.12 101 ARG A C 1
ATOM 798 O O . ARG A 1 101 ? 5.226 2.752 -1.798 1.00 96.12 101 ARG A O 1
ATOM 805 N N . LEU A 1 102 ? 5.009 2.340 -4.001 1.00 94.62 102 LEU A N 1
ATOM 806 C CA . LEU A 1 102 ? 3.563 2.114 -3.956 1.00 94.62 102 LEU A CA 1
ATOM 807 C C . LEU A 1 102 ? 3.191 0.915 -3.080 1.00 94.62 102 LEU A C 1
ATOM 809 O O . LEU A 1 102 ? 2.219 0.981 -2.338 1.00 94.62 102 LEU A O 1
ATOM 813 N N . PHE A 1 103 ? 3.971 -0.162 -3.134 1.00 95.94 103 PHE A N 1
ATOM 814 C CA . PHE A 1 103 ? 3.751 -1.358 -2.332 1.00 95.94 103 PHE A CA 1
ATOM 815 C C . PHE A 1 103 ? 3.862 -1.046 -0.837 1.00 95.94 103 PHE A C 1
ATOM 817 O O . PHE A 1 103 ? 2.979 -1.409 -0.065 1.00 95.94 103 PHE A O 1
ATOM 824 N N . LYS A 1 104 ? 4.905 -0.309 -0.432 1.00 96.38 104 LYS A N 1
ATOM 825 C CA . LYS A 1 104 ? 5.082 0.138 0.960 1.00 96.38 104 LYS A CA 1
ATOM 826 C C . LYS A 1 104 ? 3.965 1.072 1.421 1.00 96.38 104 LYS A C 1
ATOM 828 O O . LYS A 1 104 ? 3.544 0.983 2.570 1.00 96.38 104 LYS A O 1
ATOM 833 N N . GLU A 1 105 ? 3.495 1.964 0.548 1.00 93.94 105 GLU A N 1
ATOM 834 C CA . GLU A 1 105 ? 2.354 2.839 0.842 1.00 93.94 105 GLU A CA 1
ATOM 835 C C . GLU A 1 105 ? 1.077 2.028 1.107 1.00 93.94 105 GLU A C 1
ATOM 837 O O . GLU A 1 105 ? 0.412 2.260 2.114 1.00 93.94 105 GLU A O 1
ATOM 842 N N . GLU A 1 106 ? 0.750 1.055 0.250 1.00 94.69 106 GLU A N 1
ATOM 843 C CA . GLU A 1 106 ? -0.420 0.185 0.442 1.00 94.69 106 GLU A CA 1
ATOM 844 C C . GLU A 1 106 ? -0.291 -0.684 1.696 1.00 94.69 106 GLU A C 1
ATOM 846 O O . GLU A 1 106 ? -1.235 -0.782 2.475 1.00 94.69 106 GLU A O 1
ATOM 851 N N . GLU A 1 107 ? 0.881 -1.273 1.936 1.00 95.19 107 GLU A N 1
ATOM 852 C CA . GLU A 1 107 ? 1.138 -2.085 3.128 1.00 95.19 107 GLU A CA 1
ATOM 853 C C . GLU A 1 107 ? 0.960 -1.267 4.418 1.00 95.19 107 GLU A C 1
ATOM 855 O O . GLU A 1 107 ? 0.357 -1.740 5.382 1.00 95.19 107 GLU A O 1
ATOM 860 N N . ALA A 1 108 ? 1.449 -0.024 4.441 1.00 95.38 108 ALA A N 1
ATOM 861 C CA . ALA A 1 108 ? 1.284 0.871 5.583 1.00 95.38 108 ALA A CA 1
ATOM 862 C C . ALA A 1 108 ? -0.183 1.269 5.807 1.00 95.38 108 ALA A C 1
ATOM 864 O O . ALA A 1 108 ? -0.614 1.387 6.955 1.00 95.38 108 ALA A O 1
ATOM 865 N N . LEU A 1 109 ? -0.952 1.461 4.731 1.00 94.38 109 LEU A N 1
ATOM 866 C CA . LEU A 1 109 ? -2.386 1.734 4.826 1.00 94.38 109 LEU A CA 1
ATOM 867 C C . LEU A 1 109 ? -3.142 0.546 5.423 1.00 94.38 109 LEU A C 1
ATOM 869 O O . LEU A 1 109 ? -3.921 0.752 6.348 1.00 94.38 109 LEU A O 1
ATOM 873 N N . ILE A 1 110 ? -2.870 -0.675 4.954 1.00 94.62 110 ILE A N 1
ATOM 874 C CA . ILE A 1 110 ? -3.504 -1.897 5.473 1.00 94.62 110 ILE A CA 1
ATOM 875 C C . ILE A 1 110 ? -3.216 -2.051 6.970 1.00 94.62 110 ILE A C 1
ATOM 877 O O . ILE A 1 110 ? -4.146 -2.171 7.761 1.00 94.62 110 ILE A O 1
ATOM 881 N N . LYS A 1 111 ? -1.947 -1.939 7.385 1.00 94.62 111 LYS A N 1
ATOM 882 C CA . LYS A 1 111 ? -1.566 -2.035 8.806 1.00 94.62 111 LYS A CA 1
ATOM 883 C C . LYS A 1 111 ? -2.266 -0.993 9.671 1.00 94.62 111 LYS A C 1
ATOM 885 O O . LYS A 1 111 ? -2.724 -1.298 10.765 1.00 94.62 111 LYS A O 1
ATOM 890 N N . LYS A 1 112 ? -2.369 0.242 9.179 1.00 95.50 112 LYS A N 1
ATOM 891 C CA . LYS A 1 112 ? -3.058 1.310 9.905 1.00 95.50 112 LYS A CA 1
ATOM 892 C C . LYS A 1 112 ? -4.556 1.022 10.050 1.00 95.50 112 LYS A C 1
ATOM 894 O O . LYS A 1 112 ? -5.110 1.257 11.120 1.00 95.50 112 LYS A O 1
ATOM 899 N N . GLU A 1 113 ? -5.202 0.519 8.999 1.00 93.50 113 GLU A N 1
ATOM 900 C CA . GLU A 1 113 ? -6.609 0.103 9.052 1.00 93.50 113 GLU A CA 1
ATOM 901 C C . GLU A 1 113 ? -6.810 -1.026 10.083 1.00 93.50 113 GLU A C 1
ATOM 903 O O . GLU A 1 113 ? -7.709 -0.928 10.919 1.00 93.50 113 GLU A O 1
ATOM 908 N N . GLU A 1 114 ? -5.926 -2.029 10.104 1.00 93.94 114 GLU A N 1
ATOM 909 C CA . GLU A 1 114 ? -5.940 -3.133 11.078 1.00 93.94 114 GLU A CA 1
ATOM 910 C C . GLU A 1 114 ? -5.746 -2.648 12.525 1.00 93.94 114 GLU A C 1
ATOM 912 O O . GLU A 1 114 ? -6.474 -3.060 13.430 1.00 93.94 114 GLU A O 1
ATOM 917 N N . GLU A 1 115 ? -4.800 -1.737 12.764 1.00 95.50 115 GLU A N 1
ATOM 918 C CA . GLU A 1 115 ? -4.562 -1.142 14.086 1.00 95.50 115 GLU A CA 1
ATOM 919 C C . GLU A 1 115 ? -5.776 -0.340 14.581 1.00 95.50 115 GLU A C 1
ATOM 921 O O . GLU A 1 115 ? -6.171 -0.438 15.748 1.00 95.50 115 GLU A O 1
ATOM 926 N N . GLU A 1 116 ? -6.401 0.443 13.699 1.00 94.88 116 GLU A N 1
ATOM 927 C CA . GLU A 1 116 ? -7.616 1.196 14.012 1.00 94.88 116 GLU A CA 1
ATOM 928 C C . GLU A 1 116 ? -8.815 0.268 14.265 1.00 94.88 116 GLU A C 1
ATOM 930 O O . GLU A 1 116 ? -9.655 0.552 15.125 1.00 94.88 116 GLU A O 1
ATOM 935 N N . GLU A 1 117 ? -8.930 -0.848 13.546 1.00 94.19 117 GLU A N 1
ATOM 936 C CA . GLU A 1 117 ? -9.932 -1.887 13.809 1.00 94.19 117 GLU A CA 1
ATOM 937 C C . GLU A 1 117 ? -9.716 -2.563 15.161 1.00 94.19 117 GLU A C 1
ATOM 939 O O . GLU A 1 117 ? -10.654 -2.612 15.963 1.00 94.19 117 GLU A O 1
ATOM 944 N N . ALA A 1 118 ? -8.486 -2.972 15.466 1.00 96.00 118 ALA A N 1
ATOM 945 C CA . ALA A 1 118 ? -8.129 -3.574 16.745 1.00 96.00 118 ALA A CA 1
ATOM 946 C C . ALA A 1 118 ? -8.401 -2.619 17.914 1.00 96.00 118 ALA A C 1
ATOM 948 O O . ALA A 1 118 ? -8.969 -3.016 18.932 1.00 96.00 118 ALA A O 1
ATOM 949 N N . LYS A 1 119 ? -8.076 -1.330 17.767 1.00 96.62 119 LYS A N 1
ATOM 950 C CA . LYS A 1 119 ? -8.385 -0.319 18.785 1.00 96.62 119 LYS A CA 1
ATOM 951 C C . LYS A 1 119 ? -9.891 -0.203 19.025 1.00 96.62 119 LYS A C 1
ATOM 953 O O . LYS A 1 119 ? -10.333 -0.225 20.173 1.00 96.62 119 LYS A O 1
ATOM 958 N N . ARG A 1 120 ? -10.683 -0.144 17.951 1.00 95.50 120 ARG A N 1
ATOM 959 C CA . ARG A 1 120 ? -12.151 -0.113 18.039 1.00 95.50 120 ARG A CA 1
ATOM 960 C C . ARG A 1 120 ? -12.706 -1.382 18.691 1.00 95.50 120 ARG A C 1
ATOM 962 O O . ARG A 1 120 ? -13.693 -1.315 19.419 1.00 95.50 120 ARG A O 1
ATOM 969 N N . GLU A 1 121 ? -12.106 -2.542 18.445 1.00 94.94 121 GLU A N 1
ATOM 970 C CA . GLU A 1 121 ? -12.478 -3.798 19.106 1.00 94.94 121 GLU A CA 1
ATOM 971 C C . GLU A 1 121 ? -12.156 -3.805 20.595 1.00 94.94 121 GLU A C 1
ATOM 973 O O . GLU A 1 121 ? -12.993 -4.233 21.395 1.00 94.94 121 GLU A O 1
ATOM 978 N N . MET A 1 122 ? -10.984 -3.298 20.968 1.00 93.62 122 MET A N 1
ATOM 979 C CA . MET A 1 122 ? -10.559 -3.176 22.359 1.00 93.62 122 MET A CA 1
ATOM 980 C C . MET A 1 122 ? -11.482 -2.248 23.146 1.00 93.62 122 MET A C 1
ATOM 982 O O . MET A 1 122 ? -11.925 -2.628 24.227 1.00 93.62 122 MET A O 1
ATOM 986 N N . GLU A 1 123 ? -11.851 -1.095 22.584 1.00 95.25 123 GLU A N 1
ATOM 987 C CA . GLU A 1 123 ? -12.816 -0.169 23.194 1.00 95.25 123 GLU A CA 1
ATOM 988 C C . GLU A 1 123 ? -14.177 -0.848 23.422 1.00 95.25 123 GLU A C 1
ATOM 990 O O . GLU A 1 123 ? -14.712 -0.814 24.532 1.00 95.25 123 GLU A O 1
ATOM 995 N N . ARG A 1 124 ? -14.698 -1.569 22.416 1.00 94.12 124 ARG A N 1
ATOM 996 C CA . ARG A 1 124 ? -15.943 -2.352 22.549 1.00 94.12 124 ARG A CA 1
ATOM 997 C C . ARG A 1 124 ? -15.839 -3.450 23.608 1.00 94.12 124 ARG A C 1
ATOM 999 O O . ARG A 1 124 ? -16.808 -3.739 24.305 1.00 94.12 124 ARG A O 1
ATOM 1006 N N . CYS A 1 125 ? -14.695 -4.123 23.694 1.00 93.94 125 CYS A N 1
ATOM 1007 C CA . CYS A 1 125 ? -14.466 -5.183 24.672 1.00 93.94 125 CYS A CA 1
ATOM 1008 C C . CYS A 1 125 ? -14.387 -4.620 26.095 1.00 93.94 125 CYS A C 1
ATOM 1010 O O . CYS A 1 125 ? -14.964 -5.183 27.026 1.00 93.94 125 CYS A O 1
ATOM 1012 N N . GLU A 1 126 ? -13.722 -3.479 26.252 1.00 95.31 126 GLU A N 1
ATOM 1013 C CA . GLU A 1 126 ? -13.618 -2.785 27.526 1.00 95.31 126 GLU A CA 1
ATOM 1014 C C . GLU A 1 126 ? -14.982 -2.278 28.008 1.00 95.31 126 GLU A C 1
ATOM 1016 O O . GLU A 1 126 ? -15.303 -2.432 29.187 1.00 95.31 1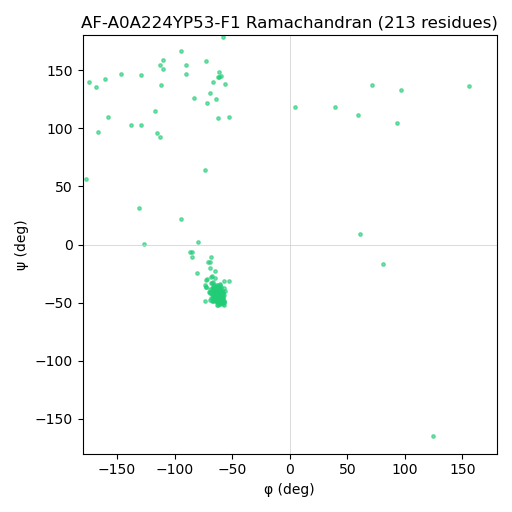26 GLU A O 1
ATOM 1021 N N . GLU A 1 127 ? -15.805 -1.730 27.114 1.00 93.56 127 GLU A N 1
ATOM 1022 C CA . GLU A 1 127 ? -17.166 -1.297 27.438 1.00 93.56 127 GLU A CA 1
ATOM 1023 C C . GLU A 1 127 ? -18.028 -2.460 27.942 1.00 93.56 127 GLU A C 1
ATOM 1025 O O . GLU A 1 127 ? -18.614 -2.356 29.021 1.00 93.56 127 GLU A O 1
ATOM 1030 N N . ARG A 1 128 ? -18.007 -3.605 27.244 1.00 94.56 128 ARG A N 1
ATOM 1031 C CA . ARG A 1 128 ? -18.692 -4.827 27.701 1.00 94.56 128 ARG A CA 1
ATOM 1032 C C . ARG A 1 128 ? -18.213 -5.273 29.078 1.00 94.56 128 ARG A C 1
ATOM 1034 O O . ARG A 1 128 ? -19.028 -5.577 29.941 1.00 94.56 128 ARG A O 1
ATOM 1041 N N . ARG A 1 129 ? -16.901 -5.250 29.326 1.00 95.25 129 ARG A N 1
ATOM 1042 C CA . ARG A 1 129 ? -16.346 -5.597 30.643 1.00 95.25 129 ARG A CA 1
ATOM 1043 C C . ARG A 1 129 ? -16.869 -4.663 31.741 1.00 95.25 129 ARG A C 1
ATOM 1045 O O . ARG A 1 129 ? -17.260 -5.135 32.805 1.00 95.25 129 ARG A O 1
ATOM 1052 N N . ARG A 1 130 ? -16.925 -3.353 31.479 1.00 95.44 130 ARG A N 1
ATOM 1053 C CA . ARG A 1 130 ? -17.480 -2.360 32.418 1.00 95.44 130 ARG A CA 1
ATOM 1054 C C . ARG A 1 130 ? -18.982 -2.559 32.643 1.00 95.44 130 ARG A C 1
ATOM 1056 O O . ARG A 1 130 ? -19.485 -2.309 33.735 1.00 95.44 130 ARG A O 1
ATOM 1063 N N . GLU A 1 131 ? -19.731 -2.978 31.628 1.00 93.12 131 GLU A N 1
ATOM 1064 C CA . GLU A 1 131 ? -21.146 -3.344 31.769 1.00 93.12 131 GLU A CA 1
ATOM 1065 C C . GLU A 1 131 ? -21.342 -4.584 32.637 1.00 93.12 131 GLU A C 1
ATOM 1067 O O . GLU A 1 131 ? -22.140 -4.537 33.574 1.00 93.12 131 GLU A O 1
ATOM 1072 N N . GLU A 1 132 ? -20.567 -5.640 32.398 1.00 94.62 132 GLU A N 1
ATOM 1073 C CA . GLU A 1 132 ? -20.603 -6.859 33.208 1.00 94.62 132 GLU A CA 1
ATOM 1074 C C . GLU A 1 132 ? -20.269 -6.583 34.679 1.00 94.62 132 GLU A C 1
ATOM 1076 O O . GLU A 1 132 ? -20.919 -7.120 35.575 1.00 94.62 132 GLU A O 1
ATOM 1081 N N . GLU A 1 133 ? -19.281 -5.728 34.957 1.00 94.69 133 GLU A N 1
ATOM 1082 C CA . GLU A 1 133 ? -18.942 -5.315 36.324 1.00 94.69 133 GLU A CA 1
ATOM 1083 C C . GLU A 1 133 ? -20.119 -4.599 37.004 1.00 94.69 133 GLU A C 1
ATOM 1085 O O . GLU A 1 133 ? -20.509 -4.972 38.114 1.00 94.69 133 GLU A O 1
ATOM 1090 N N . ARG A 1 134 ? -20.758 -3.649 36.307 1.00 94.94 134 ARG A N 1
ATOM 1091 C CA . ARG A 1 134 ? -21.962 -2.951 36.796 1.00 94.94 134 ARG A CA 1
ATOM 1092 C C . ARG A 1 134 ? -23.139 -3.900 37.009 1.00 94.94 134 ARG A C 1
ATOM 1094 O O . ARG A 1 134 ? -23.962 -3.692 37.897 1.00 94.94 134 ARG A O 1
ATOM 1101 N N . GLU A 1 135 ? -23.286 -4.932 36.186 1.00 93.38 135 GLU A N 1
ATOM 1102 C CA . GLU A 1 135 ? -24.309 -5.963 36.387 1.00 93.38 135 GLU A CA 1
ATOM 1103 C C . GLU A 1 135 ? -24.035 -6.817 37.618 1.00 93.38 135 GLU A C 1
ATOM 1105 O O . GLU A 1 135 ? -24.940 -7.011 38.431 1.00 93.38 135 GLU A O 1
ATOM 1110 N N . ARG A 1 136 ? -22.792 -7.266 37.803 1.00 93.81 136 ARG A N 1
ATOM 1111 C CA . ARG A 1 136 ? -22.387 -8.054 38.975 1.00 93.81 136 ARG A CA 1
ATOM 1112 C C . ARG A 1 136 ? -22.599 -7.280 40.271 1.00 93.81 136 ARG A C 1
ATOM 1114 O O . ARG A 1 136 ? -23.114 -7.845 41.233 1.00 93.81 136 ARG A O 1
ATOM 1121 N N . GLU A 1 137 ? -22.270 -5.993 40.285 1.00 93.69 137 GLU A N 1
ATOM 1122 C CA . GLU A 1 137 ? -22.512 -5.128 41.440 1.00 93.69 137 GLU A CA 1
ATOM 1123 C C . GLU A 1 137 ? -24.011 -5.004 41.752 1.00 93.69 137 GLU A C 1
ATOM 1125 O O . GLU A 1 137 ? -24.421 -5.217 42.894 1.00 93.69 137 GLU A O 1
ATOM 1130 N N . ARG A 1 138 ? -24.850 -4.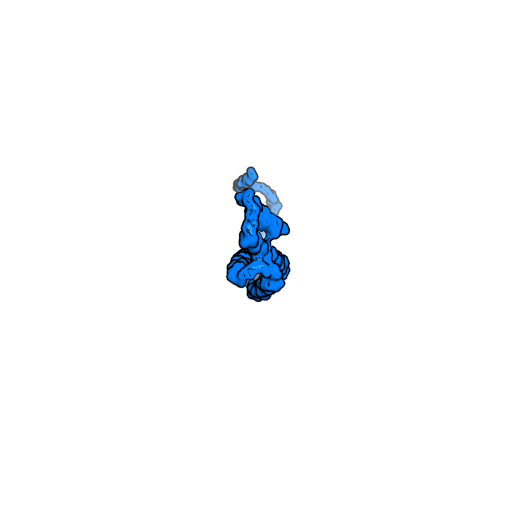779 40.730 1.00 94.81 138 ARG A N 1
ATOM 1131 C CA . ARG A 1 138 ? -26.317 -4.726 40.880 1.00 94.81 138 ARG A CA 1
ATOM 1132 C C . ARG A 1 138 ? -26.905 -6.035 41.407 1.00 94.81 138 ARG A C 1
ATOM 1134 O O . ARG A 1 138 ? -27.848 -6.006 42.197 1.00 94.81 138 ARG A O 1
ATOM 1141 N N . VAL A 1 139 ? -26.391 -7.182 40.966 1.00 95.81 139 VAL A N 1
ATOM 1142 C CA . VAL A 1 139 ? -26.823 -8.497 41.469 1.00 95.81 139 VAL A CA 1
ATOM 1143 C C . VAL A 1 139 ? -26.429 -8.656 42.936 1.00 95.81 139 VAL A C 1
ATOM 1145 O O . VAL A 1 139 ? -27.286 -8.973 43.760 1.00 95.81 139 VAL A O 1
ATOM 1148 N N . LEU A 1 140 ? -25.178 -8.348 43.282 1.00 95.88 140 LEU A N 1
ATOM 1149 C CA . LEU A 1 140 ? -24.684 -8.436 44.655 1.00 95.88 140 LEU A CA 1
ATOM 1150 C C . LEU A 1 140 ? -25.456 -7.510 45.610 1.00 95.88 140 LEU A C 1
ATOM 1152 O O . LEU A 1 140 ? -25.764 -7.890 46.740 1.00 95.88 140 LEU A O 1
ATOM 1156 N N . GLU A 1 141 ? -25.794 -6.298 45.172 1.00 93.88 141 GLU A N 1
ATOM 1157 C CA . GLU A 1 141 ? -26.603 -5.363 45.956 1.00 93.88 141 GLU A CA 1
ATOM 1158 C C . GLU A 1 141 ? -28.021 -5.900 46.195 1.00 93.88 141 GLU A C 1
ATOM 1160 O O . GLU A 1 141 ? -28.504 -5.869 47.331 1.00 93.88 141 GLU A O 1
ATOM 1165 N N . LYS A 1 142 ? -28.666 -6.453 45.159 1.00 95.56 142 LYS A N 1
ATOM 1166 C CA . LYS A 1 142 ? -29.988 -7.089 45.279 1.00 95.56 142 LYS A CA 1
ATOM 1167 C C . LYS A 1 142 ? -29.967 -8.274 46.238 1.00 95.56 142 LYS A C 1
ATOM 1169 O O . LYS A 1 142 ? -30.870 -8.392 47.063 1.00 95.56 142 LYS A O 1
ATOM 1174 N N . GLU A 1 143 ? -28.940 -9.116 46.180 1.00 94.94 143 GLU A N 1
ATOM 1175 C CA . GLU A 1 143 ? -28.773 -10.232 47.118 1.00 94.94 143 GLU A CA 1
ATOM 1176 C C . GLU A 1 143 ? -28.612 -9.738 48.562 1.00 94.94 143 GLU A C 1
ATOM 1178 O O . GLU A 1 143 ? -29.270 -10.247 49.472 1.00 94.94 143 GLU A O 1
ATOM 1183 N N . ARG A 1 144 ? -27.805 -8.692 48.784 1.00 94.81 144 ARG A N 1
ATOM 1184 C CA . ARG A 1 144 ? -27.644 -8.060 50.107 1.00 94.81 144 ARG A CA 1
ATOM 1185 C C . ARG A 1 144 ? -28.940 -7.425 50.611 1.00 94.81 144 ARG A C 1
ATOM 1187 O O . ARG A 1 144 ? -29.235 -7.504 51.803 1.00 94.81 144 ARG A O 1
ATOM 1194 N N . ALA A 1 145 ? -29.714 -6.780 49.740 1.00 93.44 145 ALA A N 1
ATOM 1195 C CA . ALA A 1 145 ? -31.018 -6.220 50.088 1.00 93.44 145 ALA A CA 1
ATOM 1196 C C . ALA A 1 145 ? -32.016 -7.324 50.467 1.00 93.44 145 ALA A C 1
ATOM 1198 O O . ALA A 1 145 ? -32.606 -7.254 51.542 1.00 93.44 145 ALA A O 1
ATOM 1199 N N . ALA A 1 146 ? -32.114 -8.385 49.661 1.00 95.62 146 ALA A N 1
ATOM 1200 C CA . ALA A 1 146 ? -32.975 -9.532 49.937 1.00 95.62 146 ALA A CA 1
ATOM 1201 C C . ALA A 1 146 ? -32.599 -10.245 51.247 1.00 95.62 146 ALA A C 1
ATOM 1203 O O . ALA A 1 146 ? -33.480 -10.660 51.998 1.00 95.62 146 ALA A O 1
ATOM 1204 N N . ALA A 1 147 ? -31.304 -10.349 51.564 1.00 94.94 147 ALA A N 1
ATOM 1205 C CA . ALA A 1 147 ? -30.842 -10.900 52.836 1.00 94.94 147 ALA A CA 1
ATOM 1206 C C . ALA A 1 147 ? -31.309 -10.054 54.034 1.00 94.94 147 ALA A C 1
ATOM 1208 O O . ALA A 1 147 ? -31.842 -10.608 54.997 1.00 94.94 147 ALA A O 1
ATOM 1209 N N . ARG A 1 148 ? -31.178 -8.721 53.946 1.00 93.06 148 ARG A N 1
ATOM 1210 C CA . ARG A 1 148 ? -31.676 -7.788 54.975 1.00 93.06 148 ARG A CA 1
ATOM 1211 C C . ARG A 1 148 ? -33.195 -7.87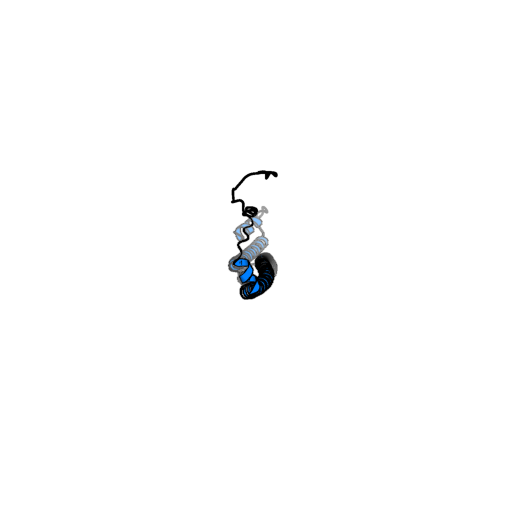2 55.128 1.00 93.06 148 ARG A C 1
ATOM 1213 O O . ARG A 1 148 ? -33.703 -7.940 56.241 1.00 93.06 148 ARG A O 1
ATOM 1220 N N . GLU A 1 149 ? -33.936 -7.915 54.025 1.00 91.69 149 GLU A N 1
ATOM 1221 C CA . GLU A 1 149 ? -35.395 -8.066 54.058 1.00 91.69 149 GLU A CA 1
ATOM 1222 C C . GLU A 1 149 ? -35.832 -9.404 54.663 1.00 91.69 149 GLU A C 1
ATOM 1224 O O . GLU A 1 149 ? -36.781 -9.443 55.447 1.00 91.69 149 GLU A O 1
ATOM 1229 N N . ALA A 1 150 ? -35.130 -10.496 54.350 1.00 94.31 150 ALA A N 1
ATOM 1230 C CA . ALA A 1 150 ? -35.399 -11.808 54.926 1.00 94.31 150 ALA A CA 1
ATOM 1231 C C . ALA A 1 150 ? -35.146 -11.834 56.441 1.00 94.31 150 ALA A C 1
ATOM 1233 O O . ALA A 1 150 ? -35.903 -12.472 57.174 1.00 94.31 150 ALA A O 1
ATOM 1234 N N . GLU A 1 151 ? -34.118 -11.134 56.921 1.00 93.00 151 GLU A N 1
ATOM 1235 C CA . GLU A 1 151 ? -33.857 -10.954 58.351 1.00 93.00 151 GLU A CA 1
ATOM 1236 C C . GLU A 1 151 ? -34.995 -10.181 59.029 1.00 93.00 151 GLU A C 1
ATOM 1238 O O . GLU A 1 151 ? -35.618 -10.701 59.957 1.00 93.00 151 GLU A O 1
ATOM 1243 N N . PHE A 1 152 ? -35.378 -9.018 58.491 1.00 90.56 152 PHE A N 1
ATOM 1244 C CA . PHE A 1 152 ? -36.517 -8.253 59.010 1.00 90.56 152 PHE A CA 1
ATOM 1245 C C . PHE A 1 152 ? -37.831 -9.044 58.968 1.00 90.56 152 PHE A C 1
ATOM 1247 O O . PHE A 1 152 ? -38.662 -8.926 59.870 1.00 90.56 152 PHE A O 1
ATOM 1254 N N . ALA A 1 153 ? -38.050 -9.868 57.942 1.00 93.88 153 ALA A N 1
ATOM 1255 C CA . ALA A 1 153 ? -39.218 -10.739 57.864 1.00 93.88 153 ALA A CA 1
ATOM 1256 C C . ALA A 1 153 ? -39.213 -11.786 58.986 1.00 93.88 153 ALA A C 1
ATOM 1258 O O . ALA A 1 153 ? -40.247 -11.995 59.623 1.00 93.88 153 ALA A O 1
ATOM 1259 N N . ARG A 1 154 ? -38.057 -12.397 59.283 1.00 92.94 154 ARG A N 1
ATOM 1260 C CA . ARG A 1 154 ? -37.910 -13.336 60.408 1.00 92.94 154 ARG A CA 1
ATOM 1261 C C . ARG A 1 154 ? -38.231 -12.647 61.731 1.00 92.94 154 ARG A C 1
ATOM 1263 O O . ARG A 1 154 ? -39.102 -13.127 62.455 1.00 92.94 154 ARG A O 1
ATOM 1270 N N . GLU A 1 155 ? -37.659 -11.477 61.994 1.00 91.81 155 GLU A N 1
ATOM 1271 C CA . GLU A 1 155 ? -37.955 -10.707 63.210 1.00 91.81 155 GLU A CA 1
ATOM 1272 C C . GLU A 1 155 ? -39.441 -10.330 63.328 1.00 91.81 155 GLU A C 1
ATOM 1274 O O . GLU A 1 155 ? -40.047 -10.453 64.397 1.00 91.81 155 GLU A O 1
ATOM 1279 N N . ARG A 1 156 ? -40.081 -9.924 62.222 1.00 88.25 156 ARG A N 1
ATOM 1280 C CA . ARG A 1 156 ? -41.530 -9.652 62.172 1.00 88.25 156 ARG A CA 1
ATOM 1281 C C . ARG A 1 156 ? -42.364 -10.893 62.484 1.00 88.25 156 ARG A C 1
ATOM 1283 O O . ARG A 1 156 ? -43.346 -10.801 63.218 1.00 88.25 156 ARG A O 1
ATOM 1290 N N . THR A 1 157 ? -41.984 -12.061 61.965 1.00 91.50 157 THR A N 1
ATOM 1291 C CA . THR A 1 157 ? -42.688 -13.315 62.283 1.00 91.50 157 THR A CA 1
ATOM 1292 C C . THR A 1 157 ? -42.513 -13.708 63.748 1.00 91.50 157 THR A C 1
ATOM 1294 O O . THR A 1 157 ? -43.481 -14.097 64.404 1.00 91.50 157 THR A O 1
ATOM 1297 N N . GLU A 1 158 ? -41.314 -13.533 64.306 1.00 93.19 158 GLU A N 1
ATOM 1298 C CA . GLU A 1 158 ? -41.046 -13.802 65.716 1.00 93.19 158 GLU A CA 1
ATOM 1299 C C . GLU A 1 158 ? -41.835 -12.865 66.631 1.00 93.19 158 GLU A C 1
ATOM 1301 O O . GLU A 1 158 ? -42.513 -13.325 67.552 1.00 93.19 158 GLU A O 1
ATOM 1306 N N . THR A 1 159 ? -41.801 -11.560 66.369 1.00 92.31 159 THR A N 1
ATOM 1307 C CA . THR A 1 159 ? -42.560 -10.559 67.133 1.00 92.31 159 THR A CA 1
ATOM 1308 C C . THR A 1 159 ? -44.063 -10.790 67.028 1.00 92.31 159 THR A C 1
ATOM 1310 O O . THR A 1 159 ? -44.735 -10.815 68.060 1.00 92.31 159 THR A O 1
ATOM 1313 N N . SER A 1 160 ? -44.591 -11.073 65.833 1.00 90.69 160 SER A N 1
ATOM 1314 C CA . SER A 1 160 ? -45.998 -11.446 65.649 1.00 90.69 160 SER A CA 1
ATOM 1315 C C . SER A 1 160 ? -46.368 -12.691 66.460 1.00 90.69 160 SER A C 1
ATOM 1317 O O . SER A 1 160 ? -47.373 -12.685 67.172 1.00 90.69 160 SER A O 1
ATOM 1319 N N . SER A 1 161 ? -45.526 -13.730 66.450 1.00 92.00 161 SER A N 1
ATOM 1320 C CA . SER A 1 161 ? -45.766 -14.938 67.248 1.00 92.00 161 SER A CA 1
ATOM 1321 C C . SER A 1 161 ? -45.758 -14.659 68.759 1.00 92.00 161 SER A C 1
ATOM 1323 O O . SER A 1 161 ? -46.559 -15.231 69.504 1.00 92.00 161 SER A O 1
ATOM 1325 N N . ARG A 1 162 ? -44.895 -13.744 69.230 1.00 92.50 162 ARG A N 1
ATOM 1326 C CA . ARG A 1 162 ? -44.856 -13.292 70.632 1.00 92.50 162 ARG A CA 1
ATOM 1327 C C . ARG A 1 162 ? -46.126 -12.531 71.003 1.00 92.50 162 ARG A C 1
ATOM 1329 O O . ARG A 1 162 ? -46.694 -12.815 72.056 1.00 92.50 162 ARG A O 1
ATOM 1336 N N . ILE A 1 163 ? -46.586 -11.621 70.145 1.00 86.06 163 ILE A N 1
ATOM 1337 C CA . ILE A 1 163 ? -47.831 -10.864 70.343 1.00 86.06 163 ILE A CA 1
ATOM 1338 C C . ILE A 1 163 ? -49.021 -11.823 70.418 1.00 86.06 163 ILE A C 1
ATOM 1340 O O . ILE A 1 163 ? -49.748 -11.794 71.406 1.00 86.06 163 ILE A O 1
ATOM 1344 N N . ALA A 1 164 ? -49.155 -12.752 69.468 1.00 90.62 164 ALA A N 1
ATOM 1345 C CA . ALA A 1 164 ? -50.237 -13.738 69.468 1.00 90.62 164 ALA A CA 1
ATOM 1346 C C . ALA A 1 164 ? -50.256 -14.591 70.753 1.00 90.62 164 ALA A C 1
ATOM 1348 O O . ALA A 1 164 ? -51.313 -14.823 71.341 1.00 90.62 164 ALA A O 1
ATOM 1349 N N . ARG A 1 165 ? -49.082 -15.010 71.254 1.00 90.44 165 ARG A N 1
ATOM 1350 C CA . ARG A 1 165 ? -48.972 -15.718 72.546 1.00 90.44 165 ARG A CA 1
ATOM 1351 C C . ARG A 1 165 ? -49.407 -14.855 73.733 1.00 90.44 165 ARG A C 1
ATOM 1353 O O . ARG A 1 165 ? -50.011 -15.376 74.674 1.00 90.44 165 ARG A O 1
ATOM 1360 N N . LEU A 1 166 ? -49.073 -13.565 73.735 1.00 86.25 166 LEU A N 1
ATOM 1361 C CA . LEU A 1 166 ? -49.479 -12.629 74.789 1.00 86.25 166 LEU A CA 1
ATOM 1362 C C . LEU A 1 166 ? -50.985 -12.360 74.753 1.00 86.25 166 LEU A C 1
ATOM 1364 O O . LEU A 1 166 ? -51.625 -12.374 75.803 1.00 86.25 166 LEU A O 1
ATOM 1368 N N . GLU A 1 167 ? -51.562 -12.191 73.567 1.00 86.62 167 GLU A N 1
ATOM 1369 C CA . GLU A 1 167 ? -53.006 -12.051 73.384 1.00 86.62 167 GLU A CA 1
ATOM 1370 C C . GLU A 1 167 ? -53.755 -13.296 73.859 1.00 86.62 167 GLU A C 1
ATOM 1372 O O . GLU A 1 167 ? -54.748 -13.178 74.573 1.00 86.62 167 GLU A O 1
ATOM 1377 N N . GLU A 1 168 ? -53.263 -14.499 73.552 1.00 85.50 168 GLU A N 1
ATOM 1378 C CA . GLU A 1 168 ? -53.870 -15.740 74.041 1.00 85.50 168 GLU A CA 1
ATOM 1379 C C . GLU A 1 168 ? -53.807 -15.837 75.576 1.00 85.50 168 GLU A C 1
ATOM 1381 O O . GLU A 1 168 ? -54.772 -16.262 76.222 1.00 85.50 168 GLU A O 1
ATOM 1386 N N . ARG A 1 169 ? -52.695 -15.395 76.183 1.00 82.81 169 ARG A N 1
ATOM 1387 C CA . ARG A 1 169 ? -52.552 -15.284 77.644 1.00 82.81 169 ARG A CA 1
ATOM 1388 C C . ARG A 1 169 ? -53.536 -14.280 78.244 1.00 82.81 169 ARG A C 1
ATOM 1390 O O . ARG A 1 169 ? -54.183 -14.618 79.235 1.00 82.81 169 ARG A O 1
ATOM 1397 N N . LEU A 1 170 ? -53.690 -13.099 77.643 1.00 76.75 170 LEU A N 1
ATOM 1398 C CA . LEU A 1 170 ? -54.683 -12.098 78.051 1.00 76.75 170 LEU A CA 1
ATOM 1399 C C . LEU A 1 170 ? -56.108 -12.652 77.934 1.00 76.75 170 LEU A C 1
ATOM 1401 O O . LEU A 1 170 ? -56.868 -12.584 78.896 1.00 76.75 170 LEU A O 1
ATOM 1405 N N . ARG A 1 171 ? -56.444 -13.311 76.819 1.00 78.12 171 ARG A N 1
ATOM 1406 C CA . ARG A 1 171 ? -57.748 -13.964 76.614 1.00 78.12 171 ARG A CA 1
ATOM 1407 C C . ARG A 1 171 ? -58.036 -15.031 77.669 1.00 78.12 171 ARG A C 1
ATOM 1409 O O . ARG A 1 171 ? -59.162 -15.128 78.150 1.00 78.12 171 ARG A O 1
ATOM 1416 N N . LYS A 1 172 ? -57.038 -15.838 78.051 1.00 77.31 172 LYS A N 1
ATOM 1417 C CA . LYS A 1 172 ? -57.167 -16.822 79.144 1.00 77.31 172 LYS A CA 1
ATOM 1418 C C . LYS A 1 172 ? -57.326 -16.145 80.508 1.00 77.31 172 LYS A C 1
ATOM 1420 O O . LYS A 1 172 ? -58.126 -16.619 81.310 1.00 77.31 172 LYS A O 1
ATOM 1425 N N . ALA A 1 173 ? -56.629 -15.036 80.757 1.00 71.12 173 ALA A N 1
ATOM 1426 C CA . ALA A 1 173 ? -56.768 -14.254 81.986 1.00 71.12 173 ALA A CA 1
ATOM 1427 C C . ALA A 1 173 ? -58.160 -13.606 82.113 1.00 71.12 173 ALA A C 1
ATOM 1429 O O . ALA A 1 173 ? -58.762 -13.674 83.181 1.00 71.12 173 ALA A O 1
ATOM 1430 N N . GLU A 1 174 ? -58.725 -13.071 81.026 1.00 64.25 174 GLU A N 1
ATOM 1431 C CA . GLU A 1 174 ? -60.099 -12.537 81.000 1.00 64.25 174 GLU A CA 1
ATOM 1432 C C . GLU A 1 174 ? -61.177 -13.620 81.166 1.00 64.25 174 GLU A C 1
ATOM 1434 O O . GLU A 1 174 ? -62.274 -13.359 81.667 1.00 64.25 174 GLU A O 1
ATOM 1439 N N . ARG A 1 175 ? -60.865 -14.856 80.767 1.00 61.12 175 ARG A N 1
ATOM 1440 C CA . ARG A 1 175 ? -61.738 -16.027 80.918 1.00 61.12 175 ARG A CA 1
ATOM 1441 C C . ARG A 1 175 ? -61.614 -16.690 82.300 1.00 61.12 175 ARG A C 1
ATOM 1443 O O . ARG A 1 175 ? -62.402 -17.580 82.607 1.00 61.12 175 ARG A O 1
ATOM 1450 N N . ASN A 1 176 ? -60.674 -16.240 83.136 1.00 60.66 176 ASN A N 1
ATOM 1451 C CA . ASN A 1 176 ? -60.437 -16.745 84.487 1.00 60.66 176 ASN A CA 1
ATOM 1452 C C . ASN A 1 176 ? -61.404 -16.068 85.492 1.00 60.66 176 ASN A C 1
ATOM 1454 O O . ASN A 1 176 ? -61.447 -14.836 85.567 1.00 60.66 176 ASN A O 1
ATOM 1458 N N . PRO A 1 177 ? -62.181 -16.822 86.294 1.00 58.25 177 PRO A N 1
ATOM 1459 C CA . PRO A 1 177 ? -63.278 -16.273 87.103 1.00 58.25 177 PRO A CA 1
ATOM 1460 C C . PRO A 1 177 ? -62.831 -15.301 88.211 1.00 58.25 177 PRO A C 1
ATOM 1462 O O . PRO A 1 177 ? -63.602 -14.427 88.600 1.00 58.25 177 PRO A O 1
ATOM 1465 N N . VAL A 1 178 ? -61.576 -15.380 88.667 1.00 54.91 178 VAL A N 1
ATOM 1466 C CA . VAL A 1 178 ? -61.008 -14.491 89.700 1.00 54.91 178 VAL A CA 1
ATOM 1467 C C . VAL A 1 178 ? -60.734 -13.076 89.163 1.00 54.91 178 VAL A C 1
ATOM 1469 O O . VAL A 1 178 ? -60.956 -12.098 89.869 1.00 54.91 178 VAL A O 1
ATOM 1472 N N . ALA A 1 179 ? -60.334 -12.923 87.895 1.00 52.62 179 ALA A N 1
ATOM 1473 C CA . ALA A 1 179 ? -60.084 -11.606 87.292 1.00 52.62 179 ALA A CA 1
ATOM 1474 C C . ALA A 1 179 ? -61.386 -10.829 87.004 1.00 52.62 179 ALA A C 1
ATOM 1476 O O . ALA A 1 179 ? -61.420 -9.602 87.115 1.00 52.62 179 ALA A O 1
ATOM 1477 N N . LYS A 1 180 ? -62.490 -11.536 86.713 1.00 50.25 180 LYS A N 1
ATOM 1478 C CA . LYS A 1 180 ? -63.841 -10.945 86.648 1.00 50.25 180 LYS A CA 1
ATOM 1479 C C . LYS A 1 180 ? -64.329 -10.425 88.004 1.00 50.25 180 LYS A C 1
ATOM 1481 O O . LYS A 1 180 ? -65.082 -9.458 88.028 1.00 50.25 180 LYS A O 1
ATOM 1486 N N . PHE A 1 181 ? -63.879 -11.021 89.110 1.00 46.81 181 PHE A N 1
ATOM 14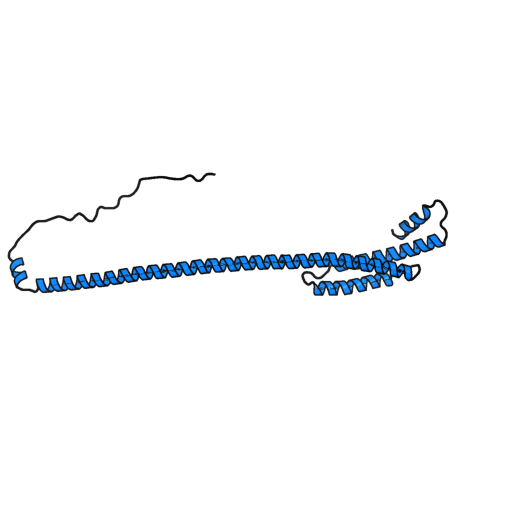87 C CA . PHE A 1 181 ? -64.239 -10.594 90.464 1.00 46.81 181 PHE A CA 1
ATOM 1488 C C . PHE A 1 181 ? -63.628 -9.226 90.825 1.00 46.81 181 PHE A C 1
ATOM 1490 O O . PHE A 1 181 ? -64.310 -8.380 91.393 1.00 46.81 181 PHE A O 1
ATOM 1497 N N . PHE A 1 182 ? -62.385 -8.952 90.407 1.00 48.38 182 PHE A N 1
ATOM 1498 C CA . PHE A 1 182 ? -61.720 -7.666 90.674 1.00 48.38 182 PHE A CA 1
ATOM 1499 C C . PHE A 1 182 ? -62.134 -6.528 89.727 1.00 48.38 182 PHE A C 1
ATOM 1501 O O . PHE A 1 182 ? -62.091 -5.372 90.126 1.00 48.38 182 PHE A O 1
ATOM 1508 N N . LYS A 1 183 ? -62.615 -6.816 88.509 1.00 46.97 183 LYS A N 1
ATOM 1509 C CA . LYS A 1 183 ? -63.190 -5.782 87.619 1.00 46.97 183 LYS A CA 1
ATOM 1510 C C . LYS A 1 183 ? -64.538 -5.233 88.127 1.00 46.97 183 LYS A C 1
ATOM 1512 O O . LYS A 1 183 ? -64.930 -4.144 87.725 1.00 46.97 183 LYS A O 1
ATOM 1517 N N . GLY A 1 184 ? -65.233 -5.970 89.002 1.00 43.66 184 GLY A N 1
ATOM 1518 C CA . GLY A 1 184 ? -66.474 -5.540 89.664 1.00 43.66 184 GLY A CA 1
ATOM 1519 C C . GLY A 1 184 ? -66.269 -4.705 90.934 1.00 43.66 184 GLY A C 1
ATOM 1520 O O . GLY A 1 184 ? -67.223 -4.116 91.433 1.00 43.66 184 GLY A O 1
ATOM 1521 N N . ILE A 1 185 ? -65.038 -4.619 91.445 1.00 46.50 185 ILE A N 1
ATOM 1522 C CA . ILE A 1 185 ? -64.678 -3.803 92.607 1.00 46.50 185 ILE A CA 1
ATOM 1523 C C . ILE A 1 185 ? -63.770 -2.696 92.078 1.00 46.50 185 ILE A C 1
ATOM 1525 O O . ILE A 1 185 ? -62.573 -2.890 91.893 1.00 46.50 185 ILE A O 1
ATOM 1529 N N . GLY A 1 186 ? -64.373 -1.557 91.735 1.00 46.78 186 GLY A N 1
ATOM 1530 C CA . GLY A 1 186 ? -63.679 -0.422 91.140 1.00 46.78 186 GLY A CA 1
ATOM 1531 C C . GLY A 1 186 ? -62.466 0.013 91.961 1.00 46.78 186 GLY A C 1
ATOM 1532 O O . GLY A 1 186 ? -62.613 0.602 93.028 1.00 46.78 186 GLY A O 1
ATOM 1533 N N . LEU A 1 187 ? -61.271 -0.227 91.423 1.00 37.38 187 LEU A N 1
ATOM 1534 C CA . LEU A 1 187 ? -60.058 0.460 91.837 1.00 37.38 187 LEU A CA 1
ATOM 1535 C C . LEU A 1 187 ? -59.565 1.292 90.653 1.00 37.38 187 LEU A C 1
ATOM 1537 O O . LEU A 1 187 ? -58.922 0.803 89.726 1.00 37.38 187 LEU A O 1
ATOM 1541 N N . ILE A 1 188 ? -59.951 2.563 90.680 1.00 43.47 188 ILE A N 1
ATOM 1542 C CA . ILE A 1 188 ? -59.394 3.625 89.851 1.00 43.47 188 ILE A CA 1
ATOM 1543 C C . ILE A 1 188 ? -57.992 3.918 90.391 1.00 43.47 188 ILE A C 1
ATOM 1545 O O . ILE A 1 188 ? -57.857 4.320 91.544 1.00 43.47 188 ILE A O 1
ATOM 1549 N N . LEU A 1 189 ? -56.963 3.783 89.556 1.00 37.44 189 LEU A N 1
ATOM 1550 C CA . LEU A 1 189 ? -55.697 4.491 89.741 1.00 37.44 189 LEU A CA 1
ATOM 1551 C C . LEU A 1 189 ? -55.334 5.194 88.425 1.00 37.44 189 LEU A C 1
ATOM 1553 O O . LEU A 1 189 ? -54.946 4.560 87.452 1.00 37.44 189 LEU A O 1
ATOM 1557 N N . ALA A 1 190 ? -55.569 6.508 88.444 1.00 34.91 190 ALA A N 1
ATOM 1558 C CA . ALA A 1 190 ? -54.853 7.603 87.785 1.00 34.91 190 ALA A CA 1
ATOM 1559 C C . ALA A 1 190 ? -54.300 7.440 86.342 1.00 34.91 190 ALA A C 1
ATOM 1561 O O . ALA A 1 190 ? -53.354 6.712 86.068 1.00 34.91 190 ALA A O 1
ATOM 1562 N N . THR A 1 191 ? -54.825 8.284 85.449 1.00 37.03 191 THR A N 1
ATOM 1563 C CA . THR A 1 191 ? -54.193 8.879 84.243 1.00 37.03 191 THR A CA 1
ATOM 1564 C C . THR A 1 191 ? -52.908 9.683 84.568 1.00 37.03 191 THR A C 1
ATOM 1566 O O . THR A 1 191 ? -52.736 10.024 85.737 1.00 37.03 191 THR A O 1
ATOM 1569 N N . PRO A 1 192 ? -52.165 10.285 83.604 1.00 52.72 192 PRO A N 1
ATOM 1570 C CA . PRO A 1 192 ? -51.630 9.837 82.301 1.00 52.72 192 PRO A CA 1
ATOM 1571 C C . PRO A 1 192 ? -50.103 10.147 82.163 1.00 52.72 192 PRO A C 1
ATOM 1573 O O . PRO A 1 192 ? -49.654 11.190 82.622 1.00 52.72 192 PRO A O 1
ATOM 1576 N N . LEU A 1 193 ? -49.280 9.325 81.488 1.00 35.78 193 LEU A N 1
ATOM 1577 C CA . LEU A 1 193 ? -47.903 9.727 81.102 1.00 35.78 193 LEU A CA 1
ATOM 1578 C C . LEU A 1 193 ? -47.281 8.772 80.067 1.00 35.78 193 LEU A C 1
ATOM 1580 O O . LEU A 1 193 ? -46.751 7.730 80.428 1.00 35.78 193 LEU A O 1
ATOM 1584 N N . ALA A 1 194 ? -47.365 9.137 78.783 1.00 37.00 194 ALA A N 1
ATOM 1585 C CA . ALA A 1 194 ? -46.332 8.891 77.762 1.00 37.00 194 ALA A CA 1
ATOM 1586 C C . ALA A 1 194 ? -46.739 9.523 76.415 1.00 37.00 194 ALA A C 1
ATOM 1588 O O . ALA A 1 194 ? -46.756 8.875 75.373 1.00 37.00 194 ALA A O 1
ATOM 1589 N N . ALA A 1 195 ? -46.997 10.832 76.424 1.00 37.72 195 ALA A N 1
ATOM 1590 C CA . ALA A 1 195 ? -46.662 11.679 75.283 1.00 37.72 195 ALA A CA 1
ATOM 1591 C C . ALA A 1 195 ? -45.127 11.877 75.259 1.00 37.72 195 ALA A C 1
ATOM 1593 O O . ALA A 1 195 ? -44.634 12.968 75.519 1.00 37.72 195 ALA A O 1
ATOM 1594 N N . VAL A 1 196 ? -44.369 10.788 75.052 1.00 50.41 196 VAL A N 1
ATOM 1595 C CA . VAL A 1 196 ? -42.885 10.774 75.026 1.00 50.41 196 VAL A CA 1
ATOM 1596 C C . VAL A 1 196 ? -42.328 10.132 73.744 1.00 50.41 196 VAL A C 1
ATOM 1598 O O . VAL A 1 196 ? -41.122 10.113 73.549 1.00 50.41 196 VAL A O 1
ATOM 1601 N N . PHE A 1 197 ? -43.163 9.672 72.804 1.00 42.09 197 PHE A N 1
ATOM 1602 C CA . PHE A 1 197 ? -42.655 9.080 71.553 1.00 42.09 197 PHE A CA 1
ATOM 1603 C C . PHE A 1 197 ? -43.282 9.618 70.263 1.00 42.09 197 PHE A C 1
ATOM 1605 O O . PHE A 1 197 ? -43.356 8.896 69.277 1.00 42.09 197 PHE A O 1
ATOM 1612 N N . TYR A 1 198 ? -43.694 10.890 70.244 1.00 46.44 198 TYR A N 1
ATOM 1613 C CA . TYR A 1 198 ? -43.788 11.648 68.990 1.00 46.44 198 TYR A CA 1
ATOM 1614 C C . TYR A 1 198 ? -43.745 13.161 69.255 1.00 46.44 198 TYR A C 1
ATOM 1616 O O . TYR A 1 198 ? -44.721 13.714 69.764 1.00 46.44 198 TYR A O 1
ATOM 1624 N N . PRO A 1 199 ? -42.665 13.866 68.886 1.00 47.22 199 PRO A N 1
ATOM 1625 C CA . PRO A 1 199 ? -42.777 15.216 68.376 1.00 47.22 199 PRO A CA 1
ATOM 1626 C C . PRO A 1 199 ? -42.947 15.194 66.840 1.00 47.22 199 PRO A C 1
ATOM 1628 O O . PRO A 1 199 ? -42.435 14.299 66.164 1.00 47.22 199 PRO A O 1
ATOM 1631 N N . PRO A 1 200 ? -43.702 16.157 66.290 1.00 46.41 200 PRO A N 1
ATOM 1632 C CA . PRO A 1 200 ? -43.964 16.307 64.863 1.00 46.41 200 PRO A CA 1
ATOM 1633 C C . PRO A 1 200 ? -42.732 16.828 64.110 1.00 46.41 200 PRO A C 1
ATOM 1635 O O . PRO A 1 200 ? -41.854 17.466 64.684 1.00 46.41 200 PRO A O 1
ATOM 1638 N N . ALA A 1 201 ? -42.704 16.574 62.803 1.00 51.31 201 ALA A N 1
ATOM 1639 C CA . ALA A 1 201 ? -41.733 17.132 61.871 1.00 51.31 201 ALA A CA 1
ATOM 1640 C C . ALA A 1 201 ? -41.715 18.672 61.902 1.00 51.31 201 ALA A C 1
ATOM 1642 O O . ALA A 1 201 ? -42.780 19.286 61.867 1.00 51.31 201 ALA A O 1
ATOM 1643 N N . LEU A 1 202 ? -40.520 19.271 61.861 1.00 41.97 202 LEU A N 1
ATOM 1644 C CA . LEU A 1 202 ? -40.267 20.594 61.277 1.00 41.97 202 LEU A CA 1
ATOM 1645 C C . LEU A 1 202 ? -38.855 20.616 60.642 1.00 41.97 202 LEU A C 1
ATOM 1647 O O . LEU A 1 202 ? -37.971 19.911 61.134 1.00 41.97 202 LEU A O 1
ATOM 1651 N N . PRO A 1 203 ? -38.670 21.362 59.537 1.00 52.50 203 PRO A N 1
ATOM 1652 C CA . PRO A 1 203 ? -37.496 21.315 58.674 1.00 52.50 203 PRO A CA 1
ATOM 1653 C C . PRO A 1 203 ? -36.426 22.363 59.025 1.00 52.50 203 PRO A C 1
ATOM 1655 O O . PRO A 1 203 ? -36.706 23.355 59.692 1.00 52.50 203 PRO A O 1
ATOM 1658 N N . ASP A 1 204 ? -35.256 22.121 58.430 1.00 46.69 204 ASP A N 1
ATOM 1659 C CA . ASP A 1 204 ? -34.220 23.056 57.980 1.00 46.69 204 ASP A CA 1
ATOM 1660 C C . ASP A 1 204 ? -33.321 23.824 58.974 1.00 46.69 204 ASP A C 1
ATOM 1662 O O . ASP A 1 204 ? -33.752 24.481 59.917 1.00 46.69 204 ASP A O 1
ATOM 1666 N N . MET A 1 205 ? -32.043 23.832 58.561 1.00 38.06 205 MET A N 1
ATOM 1667 C CA . MET A 1 205 ? -30.940 24.769 58.832 1.00 38.06 205 MET A CA 1
ATOM 1668 C C . MET A 1 205 ? -29.986 24.486 60.002 1.00 38.06 205 MET A C 1
ATOM 1670 O O . MET A 1 205 ? -30.289 24.776 61.155 1.00 38.06 205 MET A O 1
ATOM 1674 N N . ALA A 1 206 ? -28.785 24.018 59.634 1.00 39.00 206 ALA A N 1
ATOM 1675 C CA . ALA A 1 206 ? -27.437 24.480 60.033 1.00 39.00 206 ALA A CA 1
ATOM 1676 C C . ALA A 1 206 ? -26.467 23.298 59.848 1.00 39.00 206 ALA A C 1
ATOM 1678 O O . ALA A 1 206 ? -26.803 22.179 60.218 1.00 39.00 206 ALA A O 1
ATOM 1679 N N . GLU A 1 207 ? -25.263 23.375 59.303 1.00 42.84 207 GLU A N 1
ATOM 1680 C CA . GLU A 1 207 ? -24.352 24.403 58.789 1.00 42.84 207 GLU A CA 1
ATOM 1681 C C . GLU A 1 207 ? -23.282 23.545 58.059 1.00 42.84 207 GLU A C 1
ATOM 1683 O O . GLU A 1 207 ? -23.017 22.409 58.454 1.00 42.84 207 GLU A O 1
ATOM 1688 N N . GLU A 1 208 ? -22.850 23.898 56.848 1.00 43.84 208 GLU A N 1
ATOM 1689 C CA . GLU A 1 208 ? -21.578 24.612 56.644 1.00 43.84 208 GLU A CA 1
ATOM 1690 C C . GLU A 1 208 ? -20.380 23.787 57.183 1.00 43.84 208 GLU A C 1
ATOM 1692 O O . GLU A 1 208 ? -20.255 23.536 58.375 1.00 43.84 208 GLU A O 1
ATOM 1697 N N . ILE A 1 209 ? -19.476 23.264 56.347 1.00 39.59 209 ILE A N 1
ATOM 1698 C CA . ILE A 1 209 ? -18.318 24.007 55.821 1.00 39.59 209 ILE A CA 1
ATOM 1699 C C . ILE A 1 209 ? -17.564 23.144 54.782 1.00 39.59 209 ILE A C 1
ATOM 1701 O O . ILE A 1 209 ? -17.300 21.968 55.029 1.00 39.59 209 ILE A O 1
ATOM 1705 N N . GLY A 1 210 ? -17.112 23.800 53.701 1.00 35.97 210 GLY A N 1
ATOM 1706 C CA . GLY A 1 210 ? -15.890 23.471 52.943 1.00 35.97 210 GLY A CA 1
ATOM 1707 C C . GLY A 1 210 ? -16.083 22.601 51.693 1.00 35.97 210 GLY A C 1
ATOM 1708 O O . GLY A 1 210 ? -16.757 21.588 51.744 1.00 35.97 210 GLY A O 1
ATOM 1709 N N . GLU A 1 211 ? -15.536 22.880 50.512 1.00 43.00 211 GLU A N 1
ATOM 1710 C CA . GLU A 1 211 ? -14.482 23.801 50.094 1.00 43.00 211 GLU A CA 1
ATOM 1711 C C . GLU A 1 211 ? -14.615 24.057 48.578 1.00 43.00 211 GLU A C 1
ATOM 1713 O O . GLU A 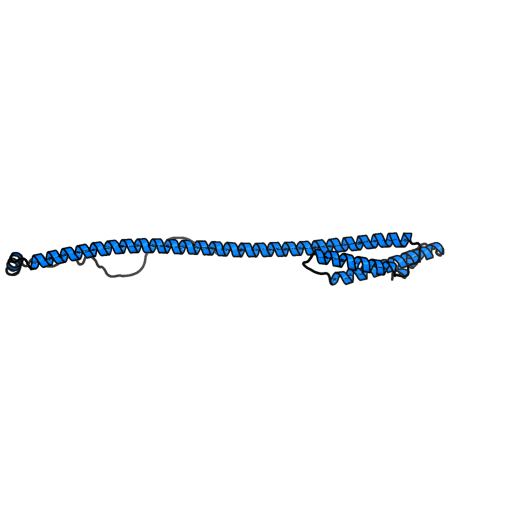1 211 ? -14.953 23.168 47.799 1.00 43.00 211 GLU A O 1
ATOM 1718 N N . SER A 1 212 ? -14.342 25.305 48.198 1.00 47.06 212 SER A N 1
ATOM 1719 C CA . SER A 1 212 ? -13.809 25.790 46.917 1.00 47.06 212 SER A CA 1
ATOM 1720 C C . SER A 1 212 ? -13.605 24.787 45.767 1.00 47.06 212 SER A C 1
ATOM 1722 O O . SER A 1 212 ? -12.686 23.967 45.808 1.00 47.06 212 SER A O 1
ATOM 1724 N N . PHE A 1 213 ? -14.307 25.008 44.650 1.00 41.06 213 PHE A N 1
ATOM 1725 C CA . PHE A 1 213 ? -13.767 24.689 43.327 1.00 41.06 213 PHE A CA 1
ATOM 1726 C C . PHE A 1 213 ? -13.620 25.963 42.496 1.00 41.06 213 PHE A C 1
ATOM 1728 O O . PHE A 1 213 ? -14.586 26.661 42.192 1.00 41.06 213 PHE A O 1
ATOM 1735 N N . ASN A 1 214 ? -12.350 26.241 42.210 1.00 42.47 214 ASN A N 1
ATOM 1736 C CA . ASN A 1 214 ? -11.832 27.266 41.323 1.00 42.47 214 ASN A CA 1
ATOM 1737 C C . ASN A 1 214 ? -12.334 27.071 39.884 1.00 42.47 214 ASN A C 1
ATOM 1739 O O . ASN A 1 214 ? -12.429 25.938 39.406 1.00 42.47 214 ASN A O 1
ATOM 1743 N N . TYR A 1 215 ? -12.558 28.196 39.208 1.00 42.16 215 TYR A N 1
ATOM 1744 C CA . TYR A 1 215 ? -12.298 28.371 37.779 1.00 42.16 215 TYR A CA 1
ATOM 1745 C C . TYR A 1 215 ? -11.043 29.230 37.631 1.00 42.16 215 TYR A C 1
ATOM 1747 O O . TYR A 1 215 ? -10.877 30.144 38.472 1.00 42.16 215 TYR A O 1
#

Nearest PDB structures (foldseek):
  6b9e-assembly2_B  TM=9.171E-01  e=4.421E-05  Homo sapiens
  6xjn-assembly1_A  TM=8.478E-01  e=2.807E-05  Homo sapiens
  6k2d-assembly1_A  TM=7.814E-01  e=1.453E-02  Homo sapiens
  8q4l-assembly1_A  TM=7.058E-01  e=2.714E-02  Homo sapiens
  8r1a-assembly1_A  TM=7.317E-01  e=7.986E-02  Homo sapiens

Organism: NCBI:txid60191

Solvent-accessible surface area (backbone atoms only — not comparable to full-atom values): 12508 Å² total; per-residue (Å²): 114,54,58,63,53,37,52,54,63,56,54,70,76,81,53,86,66,52,72,68,57,53,49,51,35,49,16,51,24,30,47,52,51,22,49,53,51,18,51,50,51,35,58,58,54,59,72,72,53,68,74,95,40,71,66,61,34,51,51,52,47,55,55,42,50,55,50,20,50,48,50,33,65,73,36,86,65,50,80,58,70,70,62,52,49,55,51,48,55,53,48,50,50,55,54,50,56,52,45,54,51,53,52,52,52,49,53,52,50,48,52,50,52,51,52,53,49,51,50,55,48,50,52,55,51,52,50,51,53,54,50,52,51,55,48,53,50,53,49,52,50,51,52,54,49,52,52,52,51,52,50,52,48,50,52,50,52,52,52,49,53,51,50,53,54,49,51,54,50,49,55,52,48,70,69,33,74,68,55,56,56,54,71,74,51,87,77,88,79,81,86,87,91,73,97,75,84,75,83,81,92,81,82,87,90,88,76,89,84,88,77,89,81,86,131

InterPro domains:
  IPR003191 Guanylate-binding protein/Atlastin, C-terminal [PF02841] (5-73)
  IPR036543 Guanylate-binding protein, C-terminal domain superfamily [SSF48340] (3-146)

pLDDT: mean 82.24, std 19.33, range [34.91, 97.88]

Sequence (215 aa):
MVFFKAYVDVFKEGDLPKPTSMLLATANASNVAATDKARKHYMSGMTNRPRRDLDKLREFHGELLAEALKVFEDFPKIGSDAMSSTSMDVLTKELEEYFDRLFKEEEALIKKEEEEEAKREMERCEERRREEERERERVLEKERAAAREAEFARERTETSSRIARLEERLRKAERNPVAKFFKGIGLILATPLAAVFYPPALPDMAEEIGESFNY

Mean predicted aligned error: 14.34 Å